Protein AF-A0A2E1ATJ4-F1 (afdb_monomer_lite)

pLDDT: mean 81.1, std 17.41, range [29.81, 97.88]

Secondary structure (DSSP, 8-state):
----------------------HHHHHHHSPBPPSSEEEETT------TT--HHHHHHHS-TT-SEEEEEEEE-SSEEEEEEEEEETTEEEEEEEEEETTS-EEEEEETTTT--B-TTS-BS-EEEE-TT-EEEEETSS-EEEE-TTS-EEE---S------SS--------EEEEE--TT-BTTB---EEEEEETTEEEEEEEGGGG-S---SSPPPEEEEE--S-EEETTEEEEEEE--GGGEESS---SSS--S--PBP-S--S-SEEEEEEEEETTEEEEE-TTSPPEEEEEPPP----

Structure (mmCIF, N/CA/C/O backbone):
data_AF-A0A2E1ATJ4-F1
#
_entry.id   AF-A0A2E1ATJ4-F1
#
loop_
_atom_site.group_PDB
_atom_site.id
_atom_site.type_symbol
_atom_site.label_atom_id
_atom_site.label_alt_id
_atom_site.label_comp_id
_atom_site.label_asym_id
_atom_site.label_entity_id
_atom_site.label_seq_id
_atom_site.pdbx_PDB_ins_code
_atom_site.Cartn_x
_atom_site.Cartn_y
_atom_site.Cartn_z
_atom_site.occupancy
_atom_site.B_iso_or_equiv
_atom_site.auth_seq_id
_atom_site.auth_comp_id
_atom_site.auth_asym_id
_atom_site.auth_atom_id
_atom_site.pdbx_PDB_model_num
ATOM 1 N N . MET A 1 1 ? -55.254 59.913 49.293 1.00 44.06 1 MET A N 1
ATOM 2 C CA . MET A 1 1 ? -53.978 59.973 48.546 1.00 44.06 1 MET A CA 1
ATOM 3 C C . MET A 1 1 ? -52.992 58.987 49.148 1.00 44.06 1 MET A C 1
ATOM 5 O O . MET A 1 1 ? -52.512 59.249 50.242 1.00 44.06 1 MET A O 1
ATOM 9 N N . LYS A 1 2 ? -52.738 57.871 48.458 1.00 40.31 2 LYS A N 1
ATOM 10 C CA . LYS A 1 2 ? -51.429 57.203 48.308 1.00 40.31 2 LYS A CA 1
ATOM 11 C C . LYS A 1 2 ? -51.673 55.890 47.560 1.00 40.31 2 LYS A C 1
ATOM 13 O O . LYS A 1 2 ? -52.158 54.921 48.129 1.00 40.31 2 LYS A O 1
ATOM 18 N N . ASN A 1 3 ? -51.412 55.938 46.257 1.00 39.75 3 ASN A N 1
ATOM 19 C CA . ASN A 1 3 ? -51.473 54.803 45.347 1.00 39.75 3 ASN A CA 1
ATOM 20 C C . ASN A 1 3 ? -50.329 53.842 45.683 1.00 39.75 3 ASN A C 1
ATOM 22 O O . ASN A 1 3 ? -49.166 54.241 45.653 1.00 39.75 3 ASN A O 1
ATOM 26 N N . LEU A 1 4 ? -50.667 52.594 46.000 1.00 44.97 4 LEU A N 1
ATOM 27 C CA . LEU A 1 4 ? -49.708 51.506 46.136 1.00 44.97 4 LEU A CA 1
ATOM 28 C C . LEU A 1 4 ? -49.543 50.865 44.753 1.00 44.97 4 LEU A C 1
ATOM 30 O O . LEU A 1 4 ? -50.397 50.110 44.297 1.00 44.97 4 LEU A O 1
ATOM 34 N N . LEU A 1 5 ? -48.476 51.250 44.058 1.00 43.22 5 LEU A N 1
ATOM 35 C CA . LEU A 1 5 ? -48.088 50.700 42.765 1.00 43.22 5 LEU A CA 1
ATOM 36 C C . LEU A 1 5 ? -47.390 49.352 43.010 1.00 43.22 5 LEU A C 1
ATOM 38 O O . LEU A 1 5 ? -46.241 49.317 43.442 1.00 43.22 5 LEU A O 1
ATOM 42 N N . ILE A 1 6 ? -48.095 48.245 42.776 1.00 48.16 6 ILE A N 1
ATOM 43 C CA . ILE A 1 6 ? -47.509 46.900 42.791 1.00 48.16 6 ILE A CA 1
ATOM 44 C C . ILE A 1 6 ? -46.918 46.654 41.401 1.00 48.16 6 ILE A C 1
ATOM 46 O O . ILE A 1 6 ? -47.642 46.399 40.440 1.00 48.16 6 ILE A O 1
ATOM 50 N N . LEU A 1 7 ? -45.595 46.781 41.289 1.00 43.25 7 LEU A N 1
ATOM 51 C CA . LEU A 1 7 ? -44.841 46.410 40.095 1.00 43.25 7 LEU A CA 1
ATOM 52 C C . LEU A 1 7 ? -44.664 44.881 40.100 1.00 43.25 7 LEU A C 1
ATOM 54 O O . LEU A 1 7 ? -43.849 44.342 40.846 1.00 43.25 7 LEU A O 1
ATOM 58 N N . LEU A 1 8 ? -45.456 44.172 39.294 1.00 41.97 8 LEU A N 1
ATOM 59 C CA . LEU A 1 8 ? -45.252 42.753 39.000 1.00 41.97 8 LEU A CA 1
ATOM 60 C C . LEU A 1 8 ? -44.052 42.623 38.053 1.00 41.97 8 LEU A C 1
ATOM 62 O O . LEU A 1 8 ? -44.170 42.805 36.844 1.00 41.97 8 LEU A O 1
ATOM 66 N N . LEU A 1 9 ? -42.882 42.339 38.623 1.00 42.03 9 LEU A N 1
ATOM 67 C CA . LEU A 1 9 ? -41.688 41.951 37.879 1.00 42.03 9 LEU A CA 1
ATOM 68 C C . LEU A 1 9 ? -41.861 40.485 37.446 1.00 42.03 9 LEU A C 1
ATOM 70 O O . LEU A 1 9 ? -41.538 39.559 38.188 1.00 42.03 9 LEU A O 1
ATOM 74 N N . SER A 1 10 ? -42.419 40.252 36.259 1.00 46.25 10 SER A N 1
ATOM 75 C CA . SER A 1 10 ? -42.398 38.930 35.632 1.00 46.25 10 SER A CA 1
ATOM 76 C C . SER A 1 10 ? -40.985 38.661 35.108 1.00 46.25 10 SER A C 1
ATOM 78 O O . SER A 1 10 ? -40.662 39.000 33.969 1.00 46.25 10 SER A O 1
ATOM 80 N N . LEU A 1 11 ? -40.121 38.089 35.953 1.00 43.62 11 LEU A N 1
ATOM 81 C CA . LEU A 1 11 ? -38.882 37.462 35.498 1.00 43.62 11 LEU A CA 1
ATOM 82 C C . LEU A 1 11 ? -39.253 36.189 34.732 1.00 43.62 11 LEU A C 1
ATOM 84 O O . LEU A 1 11 ? -39.439 35.119 35.310 1.00 43.62 11 LEU A O 1
ATOM 88 N N . SER A 1 12 ? -39.372 36.311 33.415 1.00 48.44 12 SER A N 1
ATOM 89 C CA . SER A 1 12 ? -39.374 35.168 32.512 1.00 48.44 12 SER A CA 1
ATOM 90 C C . SER A 1 12 ? -37.956 34.599 32.506 1.00 48.44 12 SER A C 1
ATOM 92 O O . SER A 1 12 ? -37.100 35.036 31.738 1.00 48.44 12 SER A O 1
ATOM 94 N N . PHE A 1 13 ? -37.678 33.639 33.388 1.00 47.19 13 PHE A N 1
ATOM 95 C CA . PHE A 1 13 ? -36.534 32.756 33.208 1.00 47.19 13 PHE A CA 1
ATOM 96 C C . PHE A 1 13 ? -36.811 31.918 31.956 1.00 47.19 13 PHE A C 1
ATOM 98 O O . PHE A 1 13 ? -37.378 30.831 32.033 1.00 47.19 13 PHE A O 1
ATOM 105 N N . PHE A 1 14 ? -36.418 32.426 30.786 1.00 43.75 14 PHE A N 1
ATOM 106 C CA . PHE A 1 14 ? -36.079 31.566 29.660 1.00 43.75 14 PHE A CA 1
ATOM 107 C C . PHE A 1 14 ? -34.839 30.780 30.091 1.00 43.75 14 PHE A C 1
ATOM 109 O O . PHE A 1 14 ? -33.703 31.153 29.806 1.00 43.75 14 PHE A O 1
ATOM 116 N N . SER A 1 15 ? -35.059 29.709 30.857 1.00 41.66 15 SER A N 1
ATOM 117 C CA . SER A 1 15 ? -34.104 28.617 30.918 1.00 41.66 15 SER A CA 1
ATOM 118 C C . SER A 1 15 ? -34.053 28.081 29.496 1.00 41.66 15 SER A C 1
ATOM 120 O O . SER A 1 15 ? -34.947 27.368 29.048 1.00 41.66 15 SER A O 1
ATOM 122 N N . CYS A 1 16 ? -33.060 28.548 28.745 1.00 42.72 16 CYS A N 1
ATOM 123 C CA . CYS A 1 16 ? -32.633 27.902 27.525 1.00 42.72 16 CYS A CA 1
ATOM 124 C C . CYS A 1 16 ? -32.201 26.505 27.973 1.00 42.72 16 CYS A C 1
ATOM 126 O O . CYS A 1 16 ? -31.089 26.330 28.471 1.00 42.72 16 CYS A O 1
ATOM 128 N N . SER A 1 17 ? -33.124 25.540 27.939 1.00 50.06 17 SER A N 1
ATOM 129 C CA . SER A 1 17 ? -32.790 24.143 28.147 1.00 50.06 17 SER A CA 1
ATOM 130 C C . SER A 1 17 ? -31.927 23.769 26.956 1.00 50.06 17 SER A C 1
ATOM 132 O O . SER A 1 17 ? -32.445 23.422 25.895 1.00 50.06 17 SER A O 1
ATOM 134 N N . GLN A 1 18 ? -30.613 23.947 27.089 1.00 58.97 18 GLN A N 1
ATOM 135 C CA . GLN A 1 18 ? -29.678 23.357 26.150 1.00 58.97 18 GLN A CA 1
ATOM 136 C C . GLN A 1 18 ? -30.033 21.878 26.101 1.00 58.97 18 GLN A C 1
ATOM 138 O O . GLN A 1 18 ? -30.029 21.202 27.134 1.00 58.97 18 GLN A O 1
ATOM 143 N N . GLU A 1 19 ? -30.455 21.424 24.923 1.00 71.44 19 GLU A N 1
ATOM 144 C CA . GLU A 1 19 ? -30.746 20.022 24.680 1.00 71.44 19 GLU A CA 1
ATOM 145 C C . GLU A 1 19 ? -29.546 19.221 25.180 1.00 71.44 19 GLU A C 1
ATOM 147 O O . GLU A 1 19 ? -28.396 19.509 24.833 1.00 71.44 19 GLU A O 1
ATOM 152 N N . LYS A 1 20 ? -29.801 18.288 26.099 1.00 79.88 20 LYS A N 1
ATOM 153 C CA . LYS A 1 20 ? -28.732 17.523 26.724 1.00 79.88 20 LYS A CA 1
ATOM 154 C C . LYS A 1 20 ? -28.114 16.642 25.641 1.00 79.88 20 LYS A C 1
ATOM 156 O O . LYS A 1 20 ? -28.733 15.659 25.242 1.00 79.88 20 LYS A O 1
ATOM 161 N N . LYS A 1 21 ? -26.918 17.014 25.175 1.00 89.31 21 LYS A N 1
ATOM 162 C CA . LYS A 1 21 ? -26.161 16.251 24.177 1.00 89.31 21 LYS A CA 1
ATOM 163 C C . LYS A 1 21 ? -26.022 14.793 24.626 1.00 89.31 21 LYS A C 1
ATOM 165 O O . LYS A 1 21 ? -25.660 14.526 25.776 1.00 89.31 21 LYS A O 1
ATOM 170 N N . GLY A 1 22 ? -26.340 13.865 23.728 1.00 94.62 22 GLY A N 1
ATOM 171 C CA . GLY A 1 22 ? -26.360 12.424 23.993 1.00 94.62 22 GLY A CA 1
ATOM 172 C C . GLY A 1 22 ? -25.248 11.662 23.272 1.00 94.62 22 GLY A C 1
ATOM 173 O O . GLY A 1 22 ? -24.399 12.246 22.601 1.00 94.62 22 GLY A O 1
ATOM 174 N N . PHE A 1 23 ? -25.273 10.330 23.366 1.00 95.88 23 PHE A N 1
ATOM 175 C CA . PHE A 1 23 ? -24.294 9.468 22.693 1.00 95.88 23 PHE A CA 1
ATOM 176 C C . PHE A 1 23 ? -24.306 9.647 21.169 1.00 95.88 23 PHE A C 1
ATOM 178 O O . PHE A 1 23 ? -23.258 9.667 20.534 1.00 95.88 23 PHE A O 1
ATOM 185 N N . SER A 1 24 ? -25.473 9.890 20.564 1.00 95.38 24 SER A N 1
ATOM 186 C CA . SER A 1 24 ? -25.535 10.196 19.130 1.00 95.38 24 SER A CA 1
ATOM 187 C C . SER A 1 24 ? -24.757 11.462 18.753 1.00 95.38 24 SER A C 1
ATOM 189 O O . SER A 1 24 ? -24.262 11.528 17.629 1.00 95.38 24 SER A O 1
ATOM 191 N N . ASP A 1 25 ? -24.672 12.461 19.632 1.00 96.12 25 ASP A N 1
ATOM 192 C CA . ASP A 1 25 ? -23.895 13.678 19.371 1.00 96.12 25 ASP A CA 1
ATOM 193 C C . ASP A 1 25 ? -22.402 13.418 19.548 1.00 96.12 25 ASP A C 1
ATOM 195 O O . ASP A 1 25 ? -21.596 13.945 18.783 1.00 96.12 25 ASP A O 1
ATOM 199 N N . TYR A 1 26 ? -22.046 12.530 20.480 1.00 96.44 26 TYR A N 1
ATOM 200 C CA . TYR A 1 26 ? -20.677 12.054 20.633 1.00 96.44 26 TYR A CA 1
ATOM 201 C C . TYR A 1 26 ? -20.204 11.369 19.351 1.00 96.44 26 TYR A C 1
ATOM 203 O O . TYR A 1 26 ? -19.200 11.781 18.779 1.00 96.44 26 TYR A O 1
ATOM 211 N N . LEU A 1 27 ? -20.983 10.421 18.822 1.00 96.12 27 LEU A N 1
ATOM 212 C CA . LEU A 1 27 ? -20.645 9.730 17.575 1.00 96.12 27 LEU A CA 1
ATOM 213 C C . LEU A 1 27 ? -20.490 10.684 16.382 1.00 96.12 27 LEU A C 1
ATOM 215 O O . LEU A 1 27 ? -19.620 10.469 15.550 1.00 96.12 27 LEU A O 1
ATOM 219 N N . LYS A 1 28 ? -21.296 11.750 16.293 1.00 95.44 28 LYS A N 1
ATOM 220 C CA . LYS A 1 28 ? -21.161 12.763 15.226 1.00 95.44 28 LYS A CA 1
ATOM 221 C C . LYS A 1 28 ? -19.883 13.595 15.344 1.00 95.44 28 LYS A C 1
ATOM 223 O O . LYS A 1 28 ? -19.461 14.177 14.351 1.00 95.44 28 LYS A O 1
ATOM 228 N N . SER A 1 29 ? -19.312 13.691 16.543 1.00 95.31 29 SER A N 1
ATOM 229 C CA . SER A 1 29 ? -18.046 14.393 16.774 1.00 95.31 29 SER A CA 1
ATOM 230 C C . SER A 1 29 ? -16.820 13.546 16.413 1.00 95.31 29 SER A C 1
ATOM 232 O O . SER A 1 29 ? -15.720 14.081 16.296 1.00 95.31 29 SER A O 1
ATOM 234 N N . LEU A 1 30 ? -16.998 12.234 16.226 1.00 95.38 30 LEU A N 1
ATOM 235 C CA . LEU A 1 30 ? -15.914 11.312 15.915 1.00 95.38 30 LEU A CA 1
ATOM 236 C C . LEU A 1 30 ? -15.740 11.105 14.410 1.00 95.38 30 LEU A C 1
ATOM 238 O O . LEU A 1 30 ? -16.705 10.983 13.656 1.00 95.38 30 LEU A O 1
ATOM 242 N N . GLU A 1 31 ? -14.486 10.990 13.987 1.00 94.62 31 GLU A N 1
ATOM 243 C CA . GLU A 1 31 ? -14.117 10.538 12.649 1.00 94.62 31 GLU A CA 1
ATOM 244 C C . GLU A 1 31 ? -14.362 9.029 12.506 1.00 94.62 31 GLU A C 1
ATOM 246 O O . GLU A 1 31 ? -14.180 8.260 13.451 1.00 94.62 31 GLU A O 1
ATOM 251 N N . THR A 1 32 ? -14.791 8.597 11.318 1.00 94.25 32 THR A N 1
ATOM 252 C CA . THR A 1 32 ? -14.878 7.170 10.972 1.00 94.25 32 THR A CA 1
ATOM 253 C C . THR A 1 32 ? -13.562 6.735 10.349 1.00 94.25 32 THR A C 1
ATOM 255 O O . THR A 1 32 ? -13.060 7.399 9.445 1.00 94.25 32 THR A O 1
ATOM 258 N N . LEU A 1 33 ? -13.006 5.634 10.842 1.00 91.00 33 LEU A N 1
ATOM 259 C CA . LEU A 1 33 ? -11.744 5.088 10.367 1.00 91.00 33 LEU A CA 1
ATOM 260 C C . LEU A 1 33 ? -11.964 4.305 9.069 1.00 91.00 33 LEU A C 1
ATOM 262 O O . LEU A 1 33 ? -12.936 3.560 8.939 1.00 91.00 33 LEU A O 1
ATOM 266 N N . GLU A 1 34 ? -11.044 4.449 8.118 1.00 89.88 34 GLU A N 1
ATOM 267 C CA . GLU A 1 34 ? -11.009 3.593 6.933 1.00 89.88 34 GLU A CA 1
ATOM 268 C C . GLU A 1 34 ? -10.411 2.228 7.302 1.00 89.88 34 GLU A C 1
ATOM 270 O O . GLU A 1 34 ? -9.344 2.15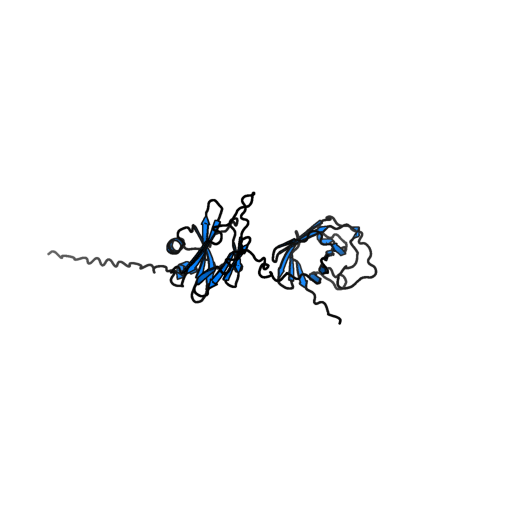3 7.917 1.00 89.88 34 GLU A O 1
ATOM 275 N N . LEU A 1 35 ? -11.113 1.150 6.944 1.00 83.38 35 LEU A N 1
ATOM 276 C CA . LEU A 1 35 ? -10.654 -0.223 7.148 1.00 83.38 35 LEU A CA 1
ATOM 277 C C . LEU A 1 35 ? -9.946 -0.758 5.884 1.00 83.38 35 LEU A C 1
ATOM 279 O O . LEU A 1 35 ? -10.354 -0.410 4.774 1.00 83.38 35 LEU A O 1
ATOM 283 N N . PRO A 1 36 ? -8.922 -1.624 6.028 1.00 88.56 36 PRO A N 1
ATOM 284 C CA . PRO A 1 36 ? -8.374 -2.117 7.290 1.00 88.56 36 PRO A CA 1
ATOM 285 C C . PRO A 1 36 ? -7.565 -1.044 8.027 1.00 88.56 36 PRO A C 1
ATOM 287 O O . PRO A 1 36 ? -6.777 -0.316 7.423 1.00 88.56 36 PRO A O 1
ATOM 290 N N . VAL A 1 37 ? -7.711 -0.984 9.353 1.00 85.56 37 VAL A N 1
ATOM 291 C CA . VAL A 1 37 ? -6.916 -0.075 10.186 1.00 85.56 37 VAL A CA 1
ATOM 292 C C . VAL A 1 37 ? -5.814 -0.854 10.889 1.00 85.56 37 VAL A C 1
ATOM 294 O O . VAL A 1 37 ? -6.063 -1.761 11.684 1.00 85.56 37 VAL A O 1
ATOM 297 N N . LYS A 1 38 ? -4.566 -0.488 10.588 1.00 85.75 38 LYS A N 1
ATOM 298 C CA . LYS A 1 38 ? -3.395 -0.956 11.333 1.00 85.75 38 LYS A CA 1
ATOM 299 C C . LYS A 1 38 ? -3.245 -0.111 12.592 1.00 85.75 38 LYS A C 1
ATOM 301 O O . LYS A 1 38 ? -3.398 1.103 12.494 1.00 85.75 38 LYS A O 1
ATOM 306 N N . LEU A 1 39 ? -2.908 -0.707 13.730 1.00 83.44 39 LEU A N 1
ATOM 307 C CA . LEU A 1 39 ? -2.653 -0.073 15.028 1.00 83.44 39 LEU A CA 1
ATOM 308 C C . LEU A 1 39 ? -1.311 -0.578 15.572 1.00 83.44 39 LEU A C 1
ATOM 310 O O . LEU A 1 39 ? -1.025 -1.767 15.481 1.00 83.44 39 LEU A O 1
ATOM 314 N N . ASP A 1 40 ? -0.491 0.299 16.137 1.00 78.75 40 ASP A N 1
ATOM 315 C CA . ASP A 1 40 ? 0.780 -0.073 16.769 1.00 78.75 40 ASP A CA 1
ATOM 316 C C . ASP A 1 40 ? 1.152 0.948 17.858 1.00 78.75 40 ASP A C 1
ATOM 318 O O . ASP A 1 40 ? 0.684 2.093 17.820 1.00 78.75 40 ASP A O 1
ATOM 322 N N . LEU A 1 41 ? 1.992 0.532 18.815 1.00 75.12 41 LEU A N 1
ATOM 323 C CA . LEU A 1 41 ? 2.382 1.349 19.978 1.00 75.12 41 LEU A CA 1
ATOM 324 C C . LEU A 1 41 ? 3.285 2.544 19.621 1.00 75.12 41 LEU A C 1
ATOM 326 O O . LEU A 1 41 ? 3.419 3.472 20.421 1.00 75.12 41 LEU A O 1
ATOM 330 N N . ASN A 1 42 ? 3.901 2.526 18.433 1.00 68.31 42 ASN A N 1
ATOM 331 C CA . ASN A 1 42 ? 4.891 3.508 17.979 1.00 68.31 42 ASN A CA 1
ATOM 332 C C . ASN A 1 42 ? 4.281 4.619 17.104 1.00 68.31 42 ASN A C 1
ATOM 334 O O . ASN A 1 42 ? 4.955 5.600 16.774 1.00 68.31 42 ASN A O 1
ATOM 338 N N . SER A 1 43 ? 3.027 4.465 16.681 1.00 63.16 43 SER A N 1
ATOM 339 C CA . SER A 1 43 ? 2.411 5.354 15.710 1.00 63.16 43 SER A CA 1
ATOM 340 C C . SER A 1 43 ? 2.146 6.735 16.312 1.00 63.16 43 SER A C 1
ATOM 342 O O . SER A 1 43 ? 1.424 6.893 17.292 1.00 63.16 43 SER A O 1
ATOM 34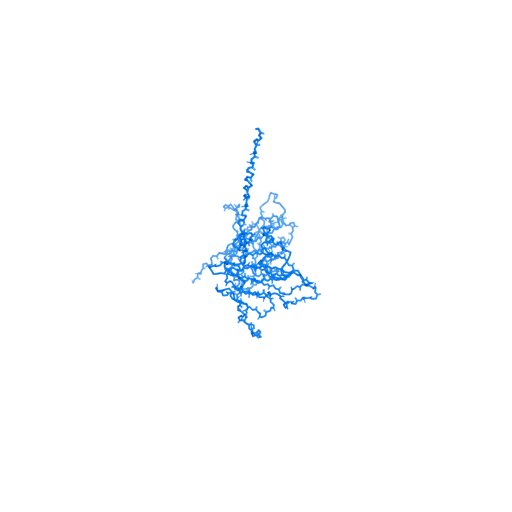4 N N . LYS A 1 44 ? 2.714 7.779 15.693 1.00 60.69 44 LYS A N 1
ATOM 345 C CA . LYS A 1 44 ? 2.287 9.159 15.945 1.00 60.69 44 LYS A CA 1
ATOM 346 C C . LYS A 1 44 ? 0.906 9.315 15.338 1.00 60.69 44 LYS A C 1
ATOM 348 O O . LYS A 1 44 ? 0.796 9.393 14.115 1.00 60.69 44 LYS A O 1
ATOM 353 N N . ARG A 1 45 ? -0.139 9.344 16.159 1.00 61.25 45 ARG A N 1
ATOM 354 C CA . ARG A 1 45 ? -1.486 9.592 15.651 1.00 61.25 45 ARG A CA 1
ATOM 355 C C . ARG A 1 45 ? -2.154 10.744 16.349 1.00 61.25 45 ARG A C 1
ATOM 357 O O . ARG A 1 45 ? -2.086 10.904 17.562 1.00 61.25 45 ARG A O 1
ATOM 364 N N . GLU A 1 46 ? -2.780 11.543 15.507 1.00 67.94 46 GLU A N 1
ATOM 365 C CA . GLU A 1 46 ? -3.688 12.597 15.894 1.00 67.94 46 GLU A CA 1
ATOM 366 C C . GLU A 1 46 ? -4.996 11.906 16.297 1.00 67.94 46 GLU A C 1
ATOM 368 O O . GLU A 1 46 ? -5.489 11.037 15.575 1.00 67.94 46 GLU A O 1
ATOM 373 N N . SER A 1 47 ? -5.515 12.233 17.479 1.00 77.31 47 SER A N 1
ATOM 374 C CA . SER A 1 47 ? -6.872 11.864 17.877 1.00 77.31 47 SER A CA 1
ATOM 375 C C . SER A 1 47 ? -7.884 12.350 16.838 1.00 77.31 47 SER A C 1
ATOM 377 O O . SER A 1 47 ? -7.586 13.249 16.046 1.00 77.31 47 SER A O 1
ATOM 379 N N . SER A 1 48 ? -9.095 11.782 16.858 1.00 82.44 48 SER A N 1
ATOM 380 C CA . SER A 1 48 ? -10.208 12.260 16.028 1.00 82.44 48 SER A CA 1
ATOM 381 C C . SER A 1 48 ? -10.346 13.776 16.185 1.00 82.44 48 SER A C 1
ATOM 383 O O . SER A 1 48 ? -10.768 14.243 17.238 1.00 82.44 48 SER A O 1
ATOM 385 N N . LYS A 1 49 ? -10.001 14.566 15.165 1.00 83.56 49 LYS A N 1
ATOM 386 C CA . LYS A 1 49 ? -9.594 15.977 15.348 1.00 83.56 49 LYS A CA 1
ATOM 387 C C . LYS A 1 49 ? -10.669 16.874 15.951 1.00 83.56 49 LYS A C 1
ATOM 389 O O . LYS A 1 49 ? -10.360 17.899 16.551 1.00 83.56 49 LYS A O 1
ATOM 394 N N . ASN A 1 50 ? -11.926 16.485 15.770 1.00 87.25 50 ASN A N 1
ATOM 395 C CA . ASN A 1 50 ? -13.101 17.284 16.091 1.00 87.25 50 ASN A CA 1
ATOM 396 C C . ASN A 1 50 ? -13.975 16.670 17.197 1.00 87.25 50 ASN A C 1
ATOM 398 O O . ASN A 1 50 ? -15.141 17.053 17.324 1.00 87.25 50 ASN A O 1
ATOM 402 N N . PHE A 1 51 ? -13.444 15.723 17.981 1.00 93.00 51 PHE A N 1
ATOM 403 C CA . PHE A 1 51 ? -14.226 15.089 19.043 1.00 93.00 51 PHE A CA 1
ATOM 404 C C . PHE A 1 51 ? -14.664 16.102 20.107 1.00 93.00 51 PHE A C 1
ATOM 406 O O . PHE A 1 51 ? -13.925 17.028 20.436 1.00 93.00 51 PHE A O 1
ATOM 413 N N . ASP A 1 52 ? -15.866 15.930 20.662 1.00 94.75 52 ASP A N 1
ATOM 414 C CA . ASP A 1 52 ? -16.354 16.750 21.776 1.00 94.75 52 ASP A CA 1
ATOM 415 C C . ASP A 1 52 ? -15.729 16.231 23.090 1.00 94.75 52 ASP A C 1
ATOM 417 O O . ASP A 1 52 ? -16.096 15.137 23.536 1.00 94.75 52 ASP A O 1
ATOM 421 N N . PRO A 1 53 ? -14.808 16.974 23.743 1.00 93.62 53 PRO A N 1
ATOM 422 C CA . PRO A 1 53 ? -14.094 16.465 24.913 1.00 93.62 53 PRO A CA 1
ATOM 423 C C . PRO A 1 53 ? -15.012 16.202 26.106 1.00 93.62 53 PRO A C 1
ATOM 425 O O . PRO A 1 53 ? -14.778 15.275 26.874 1.00 93.62 53 PRO A O 1
ATOM 428 N N . SER A 1 54 ? -16.094 16.977 26.247 1.00 94.31 54 SER A N 1
ATOM 429 C CA . SER A 1 54 ? -17.056 16.770 27.333 1.00 94.31 54 SER A CA 1
ATOM 430 C C . SER A 1 54 ? -17.833 15.470 27.147 1.00 94.31 54 SER A C 1
ATOM 432 O O . SER A 1 54 ? -18.167 14.804 28.129 1.00 94.31 54 SER A O 1
ATOM 434 N N . LEU A 1 55 ? -18.155 15.121 25.900 1.00 95.25 55 LEU A N 1
ATOM 435 C CA . LEU A 1 55 ? -18.826 13.863 25.600 1.00 95.25 55 LEU A CA 1
ATOM 436 C C . LEU A 1 55 ? -17.860 12.682 25.682 1.00 95.25 55 LEU A C 1
ATOM 438 O O . LEU A 1 55 ? -18.242 11.651 26.227 1.00 95.25 55 LEU A O 1
ATOM 442 N N . PHE A 1 56 ? -16.609 12.842 25.245 1.00 95.12 56 PHE A N 1
ATOM 443 C CA . PHE A 1 56 ? -15.578 11.824 25.451 1.00 95.12 56 PHE A CA 1
ATOM 444 C C . PHE A 1 56 ? -15.418 11.484 26.932 1.00 95.12 56 PHE A C 1
ATOM 446 O O . PHE A 1 56 ? -15.567 10.325 27.289 1.00 95.12 56 PHE A O 1
ATOM 453 N N . GLU A 1 57 ? -15.267 12.470 27.820 1.00 93.50 57 GLU A N 1
ATOM 454 C CA . GLU A 1 57 ? -15.192 12.218 29.270 1.00 93.50 57 GLU A CA 1
ATOM 455 C C . GLU A 1 57 ? -16.418 11.475 29.834 1.00 93.50 57 GLU A C 1
ATOM 457 O O . GLU A 1 57 ? -16.311 10.761 30.828 1.00 93.50 57 GLU A O 1
ATOM 462 N N . THR A 1 58 ? -17.583 11.603 29.192 1.00 93.88 58 THR A N 1
ATOM 463 C CA . THR A 1 58 ? -18.804 10.889 29.598 1.00 93.88 58 THR A CA 1
ATOM 464 C C . THR A 1 58 ? -18.777 9.414 29.178 1.00 93.88 58 THR A C 1
ATOM 466 O O . THR A 1 58 ? -19.240 8.559 29.934 1.00 93.88 58 THR A O 1
ATOM 469 N N . TYR A 1 59 ? -18.268 9.105 27.980 1.00 93.69 59 TYR A N 1
ATOM 470 C CA . TYR A 1 59 ? -18.393 7.774 27.366 1.00 93.69 59 TYR A CA 1
ATOM 471 C C . TYR A 1 59 ? -17.096 6.953 27.334 1.00 93.69 59 TYR A C 1
ATOM 473 O O . TYR A 1 59 ? -17.176 5.731 27.189 1.00 93.69 59 TYR A O 1
ATOM 481 N N . LYS A 1 60 ? -15.931 7.582 27.528 1.00 91.06 60 LYS A N 1
ATOM 482 C CA . LYS A 1 60 ? -14.608 6.952 27.424 1.00 91.06 60 LYS A CA 1
ATOM 483 C C . LYS A 1 60 ? -14.423 5.756 28.345 1.00 91.06 60 LYS A C 1
ATOM 485 O O . LYS A 1 60 ? -15.055 5.652 29.407 1.00 91.06 60 LYS A O 1
ATOM 490 N N . HIS A 1 61 ? -13.521 4.853 27.985 1.00 86.50 61 HIS A N 1
ATOM 491 C CA . HIS A 1 61 ? -12.966 3.887 28.922 1.00 86.50 61 HIS A CA 1
ATOM 492 C C . HIS A 1 61 ? -12.171 4.600 30.029 1.00 86.50 61 HIS A C 1
ATOM 494 O O . HIS A 1 61 ? -11.630 5.683 29.821 1.00 86.50 61 HIS A O 1
ATOM 500 N N . VAL A 1 62 ? -12.130 4.010 31.230 1.00 77.06 62 VAL A N 1
ATOM 501 C CA . VAL A 1 62 ? -11.632 4.672 32.457 1.00 77.06 62 VAL A CA 1
ATOM 502 C C . VAL A 1 62 ? -10.211 5.222 32.298 1.00 77.06 62 VAL A C 1
ATOM 504 O O . VAL A 1 62 ? -9.886 6.246 32.892 1.00 77.06 62 VAL A O 1
ATOM 507 N N . GLU A 1 63 ? -9.394 4.578 31.472 1.00 75.75 63 GLU A N 1
ATOM 508 C CA . GLU A 1 63 ? -7.977 4.899 31.302 1.00 75.75 63 GLU A CA 1
ATOM 509 C C . GLU A 1 63 ? -7.673 5.622 29.984 1.00 75.75 63 GLU A C 1
ATOM 511 O O . GLU A 1 63 ? -6.513 5.898 29.702 1.00 75.75 63 GLU A O 1
ATOM 516 N N . SER A 1 64 ? -8.679 5.944 29.167 1.00 88.38 64 SER A N 1
ATOM 517 C CA . SER A 1 64 ? -8.444 6.519 27.840 1.00 88.38 64 SER A CA 1
ATOM 518 C C . SER A 1 64 ? -8.180 8.025 27.876 1.00 88.38 64 SER A C 1
ATOM 520 O O . SER A 1 64 ? -8.877 8.799 28.542 1.00 88.38 64 SER A O 1
ATOM 522 N N . ASP A 1 65 ? -7.177 8.433 27.101 1.00 88.81 65 ASP A N 1
ATOM 523 C CA . ASP A 1 65 ? -6.719 9.816 26.967 1.00 88.81 65 ASP A CA 1
ATOM 524 C C . ASP A 1 65 ? -7.392 10.538 25.801 1.00 88.81 65 ASP A C 1
ATOM 526 O O . ASP A 1 65 ? -7.668 11.735 25.893 1.00 88.81 65 ASP A O 1
ATOM 530 N N . ALA A 1 66 ? -7.679 9.831 24.704 1.00 91.19 66 ALA A N 1
ATOM 531 C CA . ALA A 1 66 ? -8.451 10.383 23.596 1.00 91.19 66 ALA A CA 1
ATOM 532 C C . ALA A 1 66 ? -9.095 9.288 22.727 1.00 91.19 66 ALA A C 1
ATOM 534 O O . ALA A 1 66 ? -8.616 8.146 22.695 1.00 91.19 66 ALA A O 1
ATOM 535 N N . PRO A 1 67 ? -10.153 9.631 21.970 1.00 93.69 67 PRO A N 1
ATOM 536 C CA . PRO A 1 67 ? -10.701 8.741 20.966 1.00 93.69 67 PRO A CA 1
ATOM 537 C C . PRO A 1 67 ? -9.857 8.813 19.691 1.00 93.69 67 PRO A C 1
ATOM 539 O O . PRO A 1 67 ? -9.518 9.892 19.191 1.00 93.69 67 PRO A O 1
ATOM 542 N N . TYR A 1 68 ? -9.553 7.648 19.133 1.00 91.31 68 TYR A N 1
ATOM 543 C CA . TYR A 1 68 ? -8.935 7.541 17.821 1.00 91.31 68 TYR A CA 1
ATOM 544 C C . TYR A 1 68 ? -9.981 7.681 16.710 1.00 91.31 68 TYR A C 1
ATOM 546 O O . TYR A 1 68 ? -9.790 8.460 15.783 1.00 91.31 68 TYR A O 1
ATOM 554 N N . GLY A 1 69 ? -11.121 6.998 16.839 1.00 93.81 69 GLY A N 1
ATOM 555 C CA . GLY A 1 69 ? -12.239 7.132 15.906 1.00 93.81 69 GLY A CA 1
ATOM 556 C C . GLY A 1 69 ? -13.217 5.963 15.965 1.00 93.81 69 GLY A C 1
ATOM 557 O O . GLY A 1 69 ? -13.010 4.981 16.681 1.00 93.81 69 GLY A O 1
ATOM 558 N N . ILE A 1 70 ? -14.296 6.072 15.193 1.00 95.69 70 ILE A N 1
ATOM 559 C CA . ILE A 1 70 ? -15.268 4.997 14.994 1.00 95.69 70 ILE A CA 1
ATOM 560 C C . ILE A 1 70 ? -14.635 3.959 14.069 1.00 95.69 70 ILE A C 1
ATOM 562 O O . ILE A 1 70 ? -14.416 4.220 12.889 1.00 95.69 70 ILE A O 1
ATOM 566 N N . ALA A 1 71 ? -14.360 2.781 14.614 1.00 93.06 71 ALA A N 1
ATOM 567 C CA . ALA A 1 71 ? -13.805 1.650 13.886 1.00 93.06 71 ALA A CA 1
ATOM 568 C C . ALA A 1 71 ? -14.871 0.916 13.068 1.00 93.06 71 ALA A C 1
ATOM 570 O O . ALA A 1 71 ? -14.609 0.483 11.952 1.00 93.06 71 ALA A O 1
ATOM 571 N N . TYR A 1 72 ? -16.081 0.787 13.616 1.00 92.44 72 TYR A N 1
ATOM 572 C CA . TYR A 1 72 ? -17.218 0.221 12.900 1.00 92.44 72 TYR A CA 1
ATOM 573 C C . TYR A 1 72 ? -18.546 0.711 13.475 1.00 92.44 72 TYR A C 1
ATOM 575 O O . TYR A 1 72 ? -18.642 1.122 14.633 1.00 92.44 72 TYR A O 1
ATOM 583 N N . LYS A 1 73 ? -19.599 0.619 12.662 1.00 93.75 73 LYS A N 1
ATOM 584 C CA . LYS A 1 73 ? -20.977 0.903 13.061 1.00 93.75 73 LYS A CA 1
ATOM 585 C C . LYS A 1 73 ? -21.929 0.002 12.282 1.00 93.75 73 LYS A C 1
ATOM 587 O O . LYS A 1 73 ? -21.927 0.033 11.056 1.00 93.75 73 LYS A O 1
ATOM 592 N N . ASN A 1 74 ? -22.751 -0.769 12.985 1.00 88.94 74 ASN A N 1
ATOM 593 C CA . ASN A 1 74 ? -23.825 -1.572 12.397 1.00 88.94 74 ASN A CA 1
ATOM 594 C C . ASN A 1 74 ? -25.181 -1.196 13.027 1.00 88.94 74 ASN A C 1
ATOM 596 O O . ASN A 1 74 ? -25.283 -0.220 13.773 1.00 88.94 74 ASN A O 1
ATOM 600 N N . GLU A 1 75 ? -26.243 -1.939 12.714 1.00 87.38 75 GLU A N 1
ATOM 601 C CA . GLU A 1 75 ? -27.596 -1.645 13.212 1.00 87.38 75 GLU A CA 1
ATOM 602 C C . GLU A 1 75 ? -27.729 -1.741 14.740 1.00 87.38 75 GLU A C 1
ATOM 604 O O . GLU A 1 75 ? -28.592 -1.089 15.323 1.00 87.38 75 GLU A O 1
ATOM 609 N N . LYS A 1 76 ? -26.870 -2.523 15.400 1.00 86.69 76 LYS A N 1
ATOM 610 C CA . LYS A 1 76 ? -26.954 -2.823 16.836 1.00 86.69 76 LYS A CA 1
ATOM 611 C C . LYS A 1 76 ? -25.878 -2.118 17.649 1.00 86.69 76 LYS A C 1
ATOM 613 O O . LYS A 1 76 ? -26.149 -1.704 18.774 1.00 86.69 76 LYS A O 1
ATOM 618 N N . THR A 1 77 ? -24.676 -1.998 17.096 1.00 95.06 77 THR A N 1
ATOM 619 C CA . THR A 1 77 ? -23.482 -1.649 17.860 1.00 95.06 77 THR A CA 1
ATOM 620 C C . THR A 1 77 ? -22.545 -0.702 17.125 1.00 95.06 77 THR A C 1
ATOM 622 O O . THR A 1 77 ? -22.565 -0.569 15.896 1.00 95.06 77 THR A O 1
ATOM 625 N N . VAL A 1 78 ? -21.714 -0.029 17.918 1.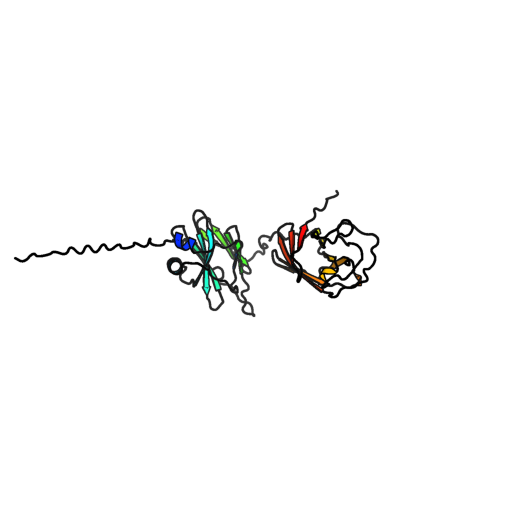00 95.56 78 VAL A N 1
ATOM 626 C CA . VAL A 1 78 ? -20.659 0.876 17.465 1.00 95.56 78 VAL A CA 1
ATOM 627 C C . VAL A 1 78 ? -19.358 0.498 18.158 1.00 95.56 78 VAL A C 1
ATOM 629 O O . VAL A 1 78 ? -19.332 0.371 19.381 1.00 95.56 78 VAL A O 1
ATOM 632 N N . GLY A 1 79 ? -18.291 0.328 17.383 1.00 95.56 79 GLY A N 1
ATOM 633 C CA . GLY A 1 79 ? -16.938 0.150 17.895 1.00 95.56 79 GLY A CA 1
ATOM 634 C C . GLY A 1 79 ? -16.148 1.438 17.786 1.00 95.56 79 GLY A C 1
ATOM 635 O O . GLY A 1 79 ? -16.071 2.028 16.708 1.00 95.56 79 GLY A O 1
ATOM 636 N N . ILE A 1 80 ? -15.537 1.855 18.886 1.00 95.56 80 ILE A N 1
ATOM 637 C CA . ILE A 1 80 ? -14.683 3.037 18.961 1.00 95.56 80 ILE A CA 1
ATOM 638 C C . ILE A 1 80 ? -13.303 2.569 19.399 1.00 95.56 80 ILE A C 1
ATOM 640 O O . ILE A 1 80 ? -13.179 1.864 20.400 1.00 95.56 80 ILE A O 1
ATOM 644 N N . ILE A 1 81 ? -12.274 2.948 18.645 1.00 93.00 81 ILE A N 1
ATOM 645 C CA . ILE A 1 81 ? -10.902 2.798 19.118 1.00 93.00 81 ILE A CA 1
ATOM 646 C C . ILE A 1 81 ? -10.570 4.045 19.927 1.00 93.00 81 ILE A C 1
ATOM 648 O O . ILE A 1 81 ? -10.710 5.170 19.447 1.00 93.00 81 ILE A O 1
ATOM 652 N N . GLU A 1 82 ? -10.139 3.831 21.155 1.00 91.81 82 GLU A N 1
ATOM 653 C CA . GLU A 1 82 ? -9.609 4.832 22.072 1.00 91.81 82 GLU A CA 1
ATOM 654 C C . GLU A 1 82 ? -8.142 4.495 22.340 1.00 91.81 82 GLU A C 1
ATOM 656 O O . GLU A 1 82 ? -7.672 3.411 21.984 1.00 91.81 82 GLU A O 1
ATOM 661 N N . TYR A 1 83 ? -7.386 5.408 22.937 1.00 88.00 83 TYR A N 1
ATOM 662 C CA . TYR A 1 83 ? -6.027 5.087 23.348 1.00 88.00 83 TYR A CA 1
ATOM 663 C C . TYR A 1 83 ? -5.661 5.667 24.703 1.00 88.00 83 TYR A C 1
ATOM 665 O O . TYR A 1 83 ? -6.223 6.670 25.144 1.00 88.00 83 TYR A O 1
ATOM 673 N N . THR A 1 84 ? -4.668 5.034 25.317 1.00 85.12 84 THR A N 1
ATOM 674 C CA . THR A 1 84 ? -4.026 5.458 26.560 1.00 85.12 84 THR A CA 1
ATOM 675 C C . THR A 1 84 ? -2.534 5.626 26.319 1.00 85.12 84 THR A C 1
ATOM 677 O O . THR A 1 84 ? -1.907 4.827 25.623 1.00 85.12 84 THR A O 1
ATOM 680 N N . VAL A 1 85 ? -1.945 6.662 26.896 1.00 79.56 85 VAL A N 1
ATOM 681 C CA . VAL A 1 85 ? -0.504 6.877 26.926 1.00 79.56 85 VAL A CA 1
ATOM 682 C C . VAL A 1 85 ? 0.070 6.089 28.097 1.00 79.56 85 VAL A C 1
ATOM 684 O O . VAL A 1 85 ? -0.244 6.331 29.259 1.00 79.56 85 VAL A O 1
ATOM 687 N N . THR A 1 86 ? 0.939 5.140 27.779 1.00 75.06 86 THR A N 1
ATOM 688 C CA . THR A 1 86 ? 1.637 4.292 28.749 1.00 75.06 86 THR A CA 1
ATOM 689 C C . THR A 1 86 ? 3.130 4.628 28.766 1.00 75.06 86 THR A C 1
ATOM 691 O O . THR A 1 86 ? 3.634 5.348 27.902 1.00 75.06 86 THR A O 1
ATOM 694 N N . ASP A 1 87 ? 3.872 4.065 29.720 1.00 69.75 87 ASP A N 1
ATOM 695 C CA . ASP A 1 87 ? 5.345 4.086 29.742 1.00 69.75 87 ASP A CA 1
ATOM 696 C C . ASP A 1 87 ? 5.981 3.469 28.480 1.00 69.75 87 ASP A C 1
ATOM 698 O O . ASP A 1 87 ? 7.137 3.730 28.150 1.00 69.75 87 ASP A O 1
ATOM 702 N N . LYS A 1 88 ? 5.186 2.670 27.775 1.00 66.81 88 LYS A N 1
ATOM 703 C CA . LYS A 1 88 ? 5.514 1.822 26.638 1.00 66.81 88 LYS A CA 1
ATOM 704 C C . LYS A 1 88 ? 5.049 2.377 25.286 1.00 66.81 88 LYS A C 1
ATOM 706 O O . LYS A 1 88 ? 5.267 1.738 24.260 1.00 66.81 88 LYS A O 1
ATOM 711 N N . GLY A 1 89 ? 4.412 3.547 25.268 1.00 74.06 89 GLY A N 1
ATOM 712 C CA . GLY A 1 89 ? 3.825 4.147 24.069 1.00 74.06 89 GLY A CA 1
ATOM 713 C C . GLY A 1 89 ? 2.300 4.200 24.127 1.00 74.06 89 GLY A C 1
ATOM 714 O O . GLY A 1 89 ? 1.706 4.215 25.206 1.00 74.06 89 GLY A O 1
ATOM 715 N N . ILE A 1 90 ? 1.660 4.277 22.962 1.00 78.12 90 ILE A N 1
ATOM 716 C CA . ILE A 1 90 ? 0.207 4.453 22.861 1.00 78.12 90 ILE A CA 1
ATOM 717 C C . ILE A 1 90 ? -0.471 3.084 22.824 1.00 78.12 90 ILE A C 1
ATOM 719 O O . ILE A 1 90 ? -0.318 2.358 21.850 1.00 78.12 90 ILE A O 1
ATOM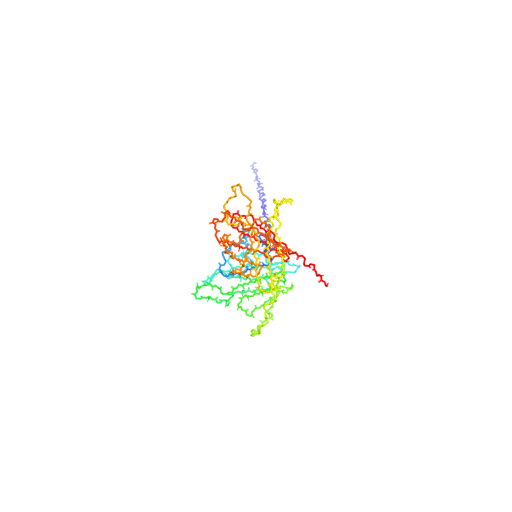 723 N N . ALA A 1 91 ? -1.246 2.742 23.852 1.00 82.00 91 ALA A N 1
ATOM 724 C CA . ALA A 1 91 ? -2.006 1.498 23.922 1.00 82.00 91 ALA A CA 1
ATOM 725 C C . ALA A 1 91 ? -3.415 1.701 23.334 1.00 82.00 91 ALA A C 1
ATOM 727 O O . ALA A 1 91 ? -4.199 2.456 23.914 1.00 82.00 91 ALA A O 1
ATOM 728 N N . PRO A 1 92 ? -3.753 1.079 22.187 1.00 86.56 92 PRO A N 1
ATOM 729 C CA . PRO A 1 92 ? -5.089 1.162 21.620 1.00 86.56 92 PRO A CA 1
ATOM 730 C C . PRO A 1 92 ? -6.059 0.214 22.338 1.00 86.56 92 PRO A C 1
ATOM 732 O O . PRO A 1 92 ? -5.758 -0.957 22.577 1.00 86.56 92 PRO A O 1
ATOM 735 N N . PHE A 1 93 ? -7.262 0.715 22.594 1.00 87.69 93 PHE A N 1
ATOM 736 C CA . PHE A 1 93 ? -8.379 -0.007 23.191 1.00 87.69 93 PHE A CA 1
ATOM 737 C C . PHE A 1 93 ? -9.556 0.001 22.228 1.00 87.69 93 PHE A C 1
ATOM 739 O O . PHE A 1 93 ? -9.951 1.059 21.746 1.00 87.69 93 PHE A O 1
ATOM 746 N N . LEU A 1 94 ? -10.150 -1.162 21.970 1.00 91.31 94 LEU A N 1
ATOM 747 C CA . LEU A 1 94 ? -11.440 -1.227 21.292 1.00 91.31 94 LEU A CA 1
ATOM 748 C C . LEU A 1 94 ? -12.546 -1.242 22.342 1.00 91.31 94 LEU A C 1
ATOM 750 O O . LEU A 1 94 ? -12.619 -2.168 23.145 1.00 91.31 94 LEU A O 1
ATOM 754 N N . MET A 1 95 ? -13.433 -0.255 22.292 1.00 93.44 95 MET A N 1
ATOM 755 C CA . MET A 1 95 ? -14.656 -0.200 23.084 1.00 93.44 95 MET A CA 1
ATOM 756 C C . MET A 1 95 ? -15.867 -0.447 22.189 1.00 93.44 95 MET A C 1
ATOM 758 O O . MET A 1 95 ? -15.998 0.186 21.140 1.00 93.44 95 MET A O 1
ATOM 762 N N . THR A 1 96 ? -16.776 -1.325 22.609 1.00 92.56 96 THR A N 1
ATOM 763 C CA . THR A 1 96 ? -18.043 -1.553 21.907 1.00 92.56 96 THR A CA 1
ATOM 764 C C . THR A 1 96 ? -19.207 -1.003 22.722 1.00 92.56 96 THR A C 1
ATOM 766 O O . THR A 1 96 ? -19.266 -1.133 23.946 1.00 92.56 96 THR A O 1
ATOM 769 N N . PHE A 1 97 ? -20.138 -0.351 22.034 1.00 94.56 97 PHE A N 1
ATOM 770 C CA . PHE A 1 97 ? -21.305 0.291 22.628 1.00 94.56 97 PHE A CA 1
ATOM 771 C C . PHE A 1 97 ? -22.575 -0.107 21.882 1.00 94.56 97 PHE A C 1
ATOM 773 O O . PHE A 1 97 ? -22.534 -0.404 20.683 1.00 94.56 97 PHE A O 1
ATOM 780 N N . ASP A 1 98 ? -23.714 -0.045 22.566 1.00 92.06 98 ASP A N 1
ATOM 781 C CA . ASP A 1 98 ? -25.001 0.079 21.886 1.00 92.06 98 ASP A CA 1
ATOM 782 C C . ASP A 1 98 ? -25.220 1.520 21.384 1.00 92.06 98 ASP A C 1
ATOM 784 O O . ASP A 1 98 ? -24.460 2.443 21.687 1.00 92.06 98 ASP A O 1
ATOM 788 N N . HIS A 1 99 ? -26.285 1.750 20.613 1.00 91.69 99 HIS A N 1
ATOM 789 C CA . HIS A 1 99 ? -26.607 3.091 20.098 1.00 91.69 99 HIS A CA 1
ATOM 790 C C . HIS A 1 99 ? -27.102 4.077 21.172 1.00 91.69 99 HIS A C 1
ATOM 792 O O . HIS A 1 99 ? -27.323 5.251 20.866 1.00 91.69 99 HIS A O 1
ATOM 798 N N . GLN A 1 100 ? -27.279 3.636 22.420 1.00 92.81 100 GLN A N 1
ATOM 799 C CA . GLN A 1 100 ? -27.625 4.483 23.565 1.00 92.81 100 GLN A CA 1
ATOM 800 C C . GLN A 1 100 ? -26.382 4.923 24.357 1.00 92.81 100 GLN A C 1
ATOM 802 O O . GLN A 1 100 ? -26.493 5.805 25.209 1.00 92.81 100 GLN A O 1
ATOM 807 N N . GLY A 1 101 ? -25.206 4.370 24.044 1.00 91.31 101 GLY A N 1
ATOM 808 C CA . GLY A 1 101 ? -23.943 4.664 24.715 1.00 91.31 101 GLY A CA 1
ATOM 809 C C . GLY A 1 101 ? -23.666 3.774 25.920 1.00 91.31 101 GLY A C 1
ATOM 810 O O . GLY A 1 101 ? -22.756 4.074 26.695 1.00 91.31 101 GLY A O 1
ATOM 811 N N . ASN A 1 102 ? -24.420 2.684 26.097 1.00 91.69 102 ASN A N 1
ATOM 812 C CA . ASN A 1 102 ? -24.070 1.674 27.085 1.00 91.69 102 ASN A CA 1
ATOM 813 C C . ASN A 1 102 ? -22.899 0.849 26.550 1.00 91.69 102 ASN A C 1
ATOM 815 O O . ASN A 1 102 ? -22.919 0.387 25.410 1.00 91.69 102 ASN A O 1
ATOM 819 N N . LYS A 1 103 ? -21.885 0.655 27.392 1.00 93.19 103 LYS A N 1
ATOM 820 C CA . LYS A 1 103 ? -20.725 -0.186 27.084 1.00 93.19 103 LYS A CA 1
ATOM 821 C C . LYS A 1 103 ? -21.159 -1.649 27.047 1.00 93.19 103 LYS A C 1
ATOM 823 O O . LYS A 1 103 ? -21.796 -2.116 27.991 1.00 93.19 103 LYS A O 1
ATOM 828 N N . LEU A 1 104 ? -20.807 -2.346 25.975 1.00 88.38 104 LEU A N 1
ATOM 829 C CA . LEU A 1 104 ? -21.110 -3.761 25.777 1.00 88.38 104 LEU A CA 1
ATOM 830 C C . LEU A 1 104 ? -19.888 -4.623 26.088 1.00 88.38 104 LEU A C 1
ATOM 832 O O . LEU A 1 104 ? -20.003 -5.575 26.854 1.00 88.38 104 LEU A O 1
ATOM 836 N N . ASP A 1 105 ? -18.730 -4.262 25.537 1.00 90.31 105 ASP A N 1
ATOM 837 C CA . ASP A 1 105 ? -17.471 -4.973 25.741 1.00 90.31 105 ASP A CA 1
ATOM 838 C C . ASP A 1 105 ? -16.260 -4.049 25.515 1.00 90.31 105 ASP A C 1
ATOM 840 O O . ASP A 1 105 ? -16.382 -2.909 25.048 1.00 90.31 105 ASP A O 1
ATOM 844 N N . SER A 1 106 ? -15.074 -4.536 25.873 1.00 89.50 106 SER A N 1
ATOM 845 C CA . SER A 1 106 ? -13.813 -3.829 25.683 1.00 89.50 106 SER A CA 1
ATOM 846 C C . SER A 1 106 ? -12.650 -4.787 25.484 1.00 89.50 106 SER A C 1
ATOM 848 O O . SER A 1 106 ? -12.549 -5.793 26.187 1.00 89.50 106 SER A O 1
ATOM 850 N N . LEU A 1 107 ? -11.713 -4.422 24.616 1.00 86.56 107 LEU A N 1
ATOM 851 C CA . LEU A 1 107 ? -10.467 -5.150 24.431 1.00 86.56 107 LEU A CA 1
ATOM 852 C C . LEU A 1 107 ? -9.274 -4.199 24.501 1.00 86.56 107 LEU A C 1
ATOM 854 O O . LEU A 1 107 ? -9.135 -3.300 23.673 1.00 86.56 107 LEU A O 1
ATOM 858 N N . ASP A 1 108 ? -8.396 -4.459 25.467 1.00 84.19 108 ASP A N 1
ATOM 859 C CA . ASP A 1 108 ? -7.036 -3.927 25.491 1.00 84.19 108 ASP A CA 1
ATOM 860 C C . ASP A 1 108 ? -6.192 -4.723 24.493 1.00 84.19 108 ASP A C 1
ATOM 862 O O . ASP A 1 108 ? -5.823 -5.878 24.734 1.00 84.19 108 ASP A O 1
ATOM 866 N N . ILE A 1 109 ? -5.994 -4.139 23.317 1.00 76.19 109 ILE A N 1
ATOM 867 C CA . ILE A 1 109 ? -5.604 -4.886 22.124 1.00 76.19 109 ILE A CA 1
ATOM 868 C C . ILE A 1 109 ? -4.135 -5.342 22.214 1.00 76.19 109 ILE A C 1
ATOM 870 O O . ILE A 1 109 ? -3.797 -6.442 21.775 1.00 76.19 109 ILE A O 1
ATOM 874 N N . LEU A 1 110 ? -3.270 -4.514 22.807 1.00 74.44 110 LEU A N 1
ATOM 875 C CA . LEU A 1 110 ? -1.812 -4.706 22.869 1.00 74.44 110 LEU A CA 1
ATOM 876 C C . LEU A 1 110 ? -1.283 -4.765 24.315 1.00 74.44 110 LEU A C 1
ATOM 878 O O . LEU A 1 110 ? -0.097 -4.543 24.558 1.00 74.44 110 LEU A O 1
ATOM 882 N N . LYS A 1 111 ? -2.146 -5.089 25.290 1.00 70.50 111 LYS A N 1
ATOM 883 C CA . LYS A 1 111 ? -1.807 -5.123 26.726 1.00 70.50 111 LYS A CA 1
ATOM 884 C C . LYS A 1 111 ? -0.516 -5.871 27.060 1.00 70.50 111 LYS A C 1
ATOM 886 O O . LYS A 1 111 ? 0.273 -5.440 27.900 1.00 70.50 111 LYS A O 1
ATOM 891 N N . ASP A 1 112 ? -0.339 -7.022 26.416 1.00 65.12 112 ASP A N 1
ATOM 892 C CA . ASP A 1 112 ? 0.747 -7.965 26.695 1.00 65.12 112 ASP A CA 1
ATOM 893 C C . ASP A 1 112 ? 1.900 -7.853 25.687 1.00 65.12 112 ASP A C 1
ATOM 895 O O . ASP A 1 112 ? 2.783 -8.713 25.673 1.00 65.12 112 ASP A O 1
ATOM 899 N N . SER A 1 113 ? 1.893 -6.837 24.822 1.00 68.00 113 SER A N 1
ATOM 900 C CA . SER A 1 113 ? 2.866 -6.734 23.741 1.00 68.00 113 SER A CA 1
ATOM 901 C C . SER A 1 113 ? 4.282 -6.489 24.262 1.00 68.00 113 SER A C 1
ATOM 903 O O . SER A 1 113 ? 4.525 -5.691 25.176 1.00 68.00 113 SER A O 1
ATOM 905 N N . GLY A 1 114 ? 5.225 -7.227 23.674 1.00 59.03 114 GLY A N 1
ATOM 906 C CA . GLY A 1 114 ? 6.651 -7.141 23.967 1.00 59.03 114 GLY A CA 1
ATOM 907 C C . GLY A 1 114 ? 7.353 -6.023 23.196 1.00 59.03 114 GLY A C 1
ATOM 908 O O . GLY A 1 114 ? 6.837 -5.495 22.210 1.00 59.03 114 GLY A O 1
ATOM 909 N N . PHE A 1 115 ? 8.558 -5.695 23.656 1.00 61.75 115 PHE A N 1
ATOM 910 C CA . PHE A 1 115 ? 9.475 -4.769 22.995 1.00 61.75 115 PHE A CA 1
ATOM 911 C C . PHE A 1 115 ? 10.724 -5.529 22.567 1.00 61.75 115 PHE A C 1
ATOM 913 O O . PHE A 1 115 ? 11.181 -6.419 23.292 1.00 61.75 115 PHE A O 1
ATOM 920 N N . ASP A 1 116 ? 11.268 -5.187 21.405 1.00 60.03 116 ASP A N 1
ATOM 921 C CA . ASP A 1 116 ? 12.589 -5.648 20.999 1.00 60.03 116 ASP A CA 1
ATOM 922 C C . ASP A 1 116 ? 13.704 -4.935 21.785 1.00 60.03 116 ASP A C 1
ATOM 924 O O . ASP A 1 116 ? 13.472 -4.039 22.602 1.00 60.03 116 ASP A O 1
ATOM 928 N N . GLU A 1 117 ? 14.949 -5.348 21.546 1.00 57.91 117 GLU A N 1
ATOM 929 C CA . GLU A 1 117 ? 16.136 -4.779 22.199 1.00 57.91 117 GLU A CA 1
ATOM 930 C C . GLU A 1 117 ? 16.348 -3.290 21.869 1.00 57.91 117 GLU A C 1
ATOM 932 O O . GLU A 1 117 ? 17.124 -2.607 22.540 1.00 57.91 117 GLU A O 1
ATOM 937 N N . GLN A 1 118 ? 15.660 -2.777 20.846 1.00 55.66 118 GLN A N 1
ATOM 938 C CA . GLN A 1 118 ? 15.675 -1.383 20.417 1.00 55.66 118 GLN A CA 1
ATOM 939 C C . GLN A 1 118 ? 14.495 -0.582 20.995 1.00 55.66 118 GLN A C 1
ATOM 941 O O . GLN A 1 118 ? 14.376 0.612 20.712 1.00 55.66 118 GLN A O 1
ATOM 946 N N . GLY A 1 119 ? 13.649 -1.206 21.824 1.00 55.75 119 GLY A N 1
ATOM 947 C CA . GLY A 1 119 ? 12.488 -0.574 22.445 1.00 55.75 119 GLY A CA 1
ATOM 948 C C . GLY A 1 119 ? 11.321 -0.353 21.483 1.00 55.75 119 GLY A C 1
ATOM 949 O O . GLY A 1 119 ? 10.458 0.471 21.775 1.00 55.75 119 GLY A O 1
ATOM 950 N N . GLN A 1 120 ? 11.278 -1.050 20.344 1.00 58.78 120 GLN A N 1
ATOM 951 C CA . GLN A 1 120 ? 10.136 -1.023 19.432 1.00 58.78 120 GLN A CA 1
ATOM 952 C C . GLN A 1 120 ? 9.182 -2.165 19.757 1.00 58.78 120 GLN A C 1
ATOM 954 O O . GLN A 1 120 ? 9.606 -3.277 20.074 1.00 58.78 120 GLN A O 1
ATOM 959 N N . THR A 1 121 ? 7.877 -1.906 19.669 1.00 63.62 121 THR A N 1
ATOM 960 C CA . THR A 1 121 ? 6.909 -2.996 19.751 1.00 63.62 121 THR A CA 1
ATOM 961 C C . THR A 1 121 ? 7.096 -3.964 18.586 1.00 63.62 121 THR A C 1
ATOM 963 O O . THR A 1 121 ? 7.206 -3.555 17.430 1.00 63.62 121 THR A O 1
ATOM 966 N N . THR A 1 122 ? 7.132 -5.258 18.894 1.00 66.12 122 THR A N 1
ATOM 967 C CA . THR A 1 122 ? 7.190 -6.324 17.885 1.00 66.12 122 THR A CA 1
ATOM 968 C C . THR A 1 122 ? 5.810 -6.670 17.328 1.00 66.12 122 THR A C 1
ATOM 970 O O . THR A 1 122 ? 5.700 -7.476 16.401 1.00 66.12 122 THR A O 1
ATOM 973 N N . GLU A 1 123 ? 4.754 -6.075 17.887 1.00 73.44 123 GLU A N 1
ATOM 974 C CA . GLU A 1 123 ? 3.369 -6.410 17.600 1.00 73.44 123 GLU A CA 1
ATOM 975 C C . GLU A 1 123 ? 2.608 -5.196 17.057 1.00 73.44 123 GLU A C 1
ATOM 977 O O . GLU A 1 123 ? 2.802 -4.048 17.449 1.00 73.44 123 GLU A O 1
ATOM 982 N N . SER A 1 124 ? 1.718 -5.462 16.115 1.00 76.00 124 SER A N 1
ATOM 983 C CA . SER A 1 124 ? 0.776 -4.508 15.550 1.00 76.00 124 SER A CA 1
ATOM 984 C C . SER A 1 124 ? -0.558 -5.212 15.403 1.00 76.00 124 SER A C 1
ATOM 986 O O . SER A 1 124 ? -0.609 -6.438 15.348 1.00 76.00 124 SER A O 1
ATOM 988 N N . VAL A 1 125 ? -1.649 -4.466 15.352 1.00 81.19 125 VAL A N 1
ATOM 989 C CA . VAL A 1 125 ? -2.977 -5.037 15.154 1.00 81.19 125 VAL A CA 1
ATOM 990 C C . VAL A 1 125 ? -3.560 -4.559 13.855 1.00 81.19 125 VAL A C 1
ATOM 992 O O . VAL A 1 125 ? -3.434 -3.390 13.509 1.00 81.19 125 VAL A O 1
ATOM 995 N N . ILE A 1 126 ? -4.228 -5.463 13.158 1.00 84.06 126 ILE A N 1
ATOM 996 C CA . ILE A 1 126 ? -5.052 -5.139 12.006 1.00 84.06 126 ILE A CA 1
ATOM 997 C C . ILE A 1 126 ? -6.495 -5.450 12.386 1.00 84.06 126 ILE A C 1
ATOM 999 O O . ILE A 1 126 ? -6.806 -6.586 12.748 1.00 84.06 126 ILE A O 1
ATOM 1003 N N . LEU A 1 127 ? -7.354 -4.433 12.322 1.00 85.38 127 LEU A N 1
ATOM 1004 C CA . LEU A 1 127 ? -8.800 -4.612 12.260 1.00 85.38 127 LEU A CA 1
ATOM 1005 C C . LEU A 1 127 ? -9.209 -4.574 10.788 1.00 85.38 127 LEU A C 1
ATOM 1007 O O . LEU A 1 127 ? -9.007 -3.551 10.128 1.00 85.38 127 LEU A O 1
ATOM 1011 N N . ASP A 1 128 ? -9.747 -5.680 10.282 1.00 82.94 128 ASP A N 1
ATOM 1012 C CA . ASP A 1 128 ? -10.209 -5.786 8.896 1.00 82.94 128 ASP A CA 1
ATOM 1013 C C . ASP A 1 128 ? -11.680 -5.366 8.717 1.00 82.94 128 ASP A C 1
ATOM 1015 O O . ASP A 1 128 ? -12.396 -5.052 9.672 1.00 82.94 128 ASP A O 1
ATOM 1019 N N . ASP A 1 129 ? -12.131 -5.344 7.464 1.00 81.25 129 ASP A N 1
ATOM 1020 C CA . ASP A 1 129 ? -13.506 -5.024 7.066 1.00 81.25 129 ASP A CA 1
ATOM 1021 C C . ASP A 1 129 ? -14.534 -6.104 7.462 1.00 81.25 129 ASP A C 1
ATOM 1023 O O . ASP A 1 129 ? -15.742 -5.857 7.428 1.00 81.25 129 ASP A O 1
ATOM 1027 N N . HIS A 1 130 ? -14.071 -7.272 7.911 1.00 79.19 130 HIS A N 1
ATOM 1028 C CA . HIS A 1 130 ? -14.872 -8.347 8.495 1.00 79.19 130 HIS A CA 1
ATOM 1029 C C . HIS A 1 130 ? -14.941 -8.282 10.031 1.00 79.19 130 HIS A C 1
ATOM 1031 O O . HIS A 1 130 ? -15.468 -9.197 10.674 1.00 79.19 130 HIS A O 1
ATOM 1037 N N . LEU A 1 131 ? -14.450 -7.190 10.628 1.00 84.31 131 LEU A N 1
ATOM 1038 C CA . LEU A 1 131 ? -14.416 -6.954 12.073 1.00 84.31 131 LEU A CA 1
ATOM 1039 C C . LEU A 1 131 ? -13.627 -8.017 12.848 1.00 84.31 131 LEU A C 1
ATOM 1041 O O . LEU A 1 131 ? -13.937 -8.342 14.001 1.00 84.31 131 LEU A O 1
ATOM 1045 N N . LYS A 1 132 ? -12.589 -8.560 12.212 1.00 85.06 132 LYS A N 1
ATOM 1046 C CA . LYS A 1 132 ? -11.627 -9.458 12.835 1.00 85.06 132 LYS A CA 1
ATOM 1047 C C . LYS A 1 132 ? -10.386 -8.675 13.247 1.00 85.06 132 LYS A C 1
ATOM 1049 O O . LYS A 1 132 ? -9.822 -7.911 12.466 1.00 85.06 132 LYS A O 1
ATOM 1054 N N . LEU A 1 133 ? -9.945 -8.902 14.483 1.00 83.38 133 LEU A N 1
ATOM 1055 C CA . LEU A 1 133 ? -8.707 -8.353 15.028 1.00 83.38 133 LEU A CA 1
ATOM 1056 C C . LEU A 1 133 ? -7.598 -9.402 14.980 1.00 83.38 133 LEU A C 1
ATOM 1058 O O . LEU A 1 133 ? -7.703 -10.473 15.589 1.00 83.38 133 LEU A O 1
ATOM 1062 N N . LEU A 1 134 ? -6.519 -9.065 14.279 1.00 80.06 134 LEU A N 1
ATOM 1063 C CA . LEU A 1 134 ? -5.303 -9.866 14.151 1.00 80.06 134 LEU A CA 1
ATOM 1064 C C . LEU A 1 134 ? -4.135 -9.137 14.812 1.00 80.06 134 LEU A C 1
ATOM 1066 O O . LEU A 1 134 ? -3.705 -8.107 14.301 1.00 80.06 134 LEU A O 1
ATOM 1070 N N . VAL A 1 135 ? -3.599 -9.683 15.909 1.00 75.69 135 VAL A N 1
ATOM 1071 C CA . VAL A 1 135 ? -2.327 -9.215 16.485 1.00 75.69 135 VAL A CA 1
ATOM 1072 C C . VAL A 1 135 ? -1.181 -9.911 15.754 1.00 75.69 135 VAL A C 1
ATOM 1074 O O . VAL A 1 135 ? -1.039 -11.131 15.806 1.00 75.69 135 VAL A O 1
ATOM 1077 N N . THR A 1 136 ? -0.339 -9.148 15.069 1.00 66.69 136 THR A N 1
ATOM 1078 C CA . THR A 1 136 ? 0.889 -9.650 14.454 1.00 66.69 136 THR A CA 1
ATOM 1079 C C . THR A 1 136 ? 1.889 -10.005 15.550 1.00 66.69 136 THR A C 1
ATOM 1081 O O . THR A 1 136 ? 2.130 -9.190 16.429 1.00 66.69 136 THR A O 1
ATOM 1084 N N . GLY A 1 137 ? 2.494 -11.192 15.499 1.00 57.03 137 GLY A N 1
ATOM 1085 C CA . GLY A 1 137 ? 3.496 -11.626 16.486 1.00 57.03 137 GLY A CA 1
ATOM 1086 C C . GLY A 1 137 ? 2.934 -12.421 17.672 1.00 57.03 137 GLY A C 1
ATOM 1087 O O . GLY A 1 137 ? 3.649 -13.265 18.209 1.00 57.03 137 GLY A O 1
ATOM 1088 N N . ALA A 1 138 ? 1.643 -12.280 17.991 1.00 58.84 138 ALA A N 1
ATOM 1089 C CA . ALA A 1 138 ? 0.947 -13.115 18.971 1.00 58.84 138 ALA A CA 1
ATOM 1090 C C . ALA A 1 138 ? 0.014 -14.127 18.285 1.00 58.84 138 ALA A C 1
ATOM 1092 O O . ALA A 1 138 ? -0.632 -13.831 17.286 1.00 58.84 138 ALA A O 1
ATOM 1093 N N . SER A 1 139 ? -0.141 -15.328 18.851 1.00 62.16 139 SER A N 1
ATOM 1094 C CA . SER A 1 139 ? -1.164 -16.303 18.414 1.00 62.16 139 SER A CA 1
ATOM 1095 C C . SER A 1 139 ? -2.562 -15.952 18.945 1.00 62.16 139 SER A C 1
ATOM 1097 O O . SER A 1 139 ? -3.299 -16.832 19.385 1.00 62.16 139 SER A O 1
ATOM 1099 N N . LYS A 1 140 ? -2.901 -14.659 18.990 1.00 72.31 140 LYS A N 1
ATOM 1100 C CA . LYS A 1 140 ? -4.171 -14.163 19.518 1.00 72.31 140 LYS A CA 1
ATOM 1101 C C . LYS A 1 140 ? -4.973 -13.516 18.394 1.00 72.31 140 LYS A C 1
ATOM 1103 O O . LYS A 1 140 ? -4.460 -12.701 17.629 1.00 72.31 140 LYS A O 1
ATOM 1108 N N . SER A 1 141 ? -6.241 -13.884 18.318 1.00 78.31 141 SER A N 1
ATOM 1109 C CA . SER A 1 141 ? -7.201 -13.326 17.377 1.00 78.31 141 SER A CA 1
ATOM 1110 C C . SER A 1 141 ? -8.552 -13.187 18.063 1.00 78.31 141 SER A C 1
ATOM 1112 O O . SER A 1 141 ? -8.915 -13.993 18.930 1.00 78.31 141 SER A O 1
ATOM 1114 N N . TRP A 1 142 ? -9.290 -12.152 17.675 1.00 85.31 142 TRP A N 1
ATOM 1115 C CA . TRP A 1 142 ? -10.622 -11.883 18.196 1.00 85.31 142 TRP A CA 1
ATOM 1116 C C . TRP A 1 142 ? -11.582 -11.615 17.050 1.00 85.31 142 TRP A C 1
ATOM 1118 O O . TRP A 1 142 ? -11.216 -10.988 16.054 1.00 85.31 142 TRP A O 1
ATOM 1128 N N . GLN A 1 143 ? -12.812 -12.083 17.211 1.00 88.19 143 GLN A N 1
ATOM 1129 C CA . GLN A 1 143 ? -13.926 -11.741 16.342 1.00 88.19 143 GLN A CA 1
ATOM 1130 C C . GLN A 1 143 ? -14.867 -10.823 17.109 1.00 88.19 143 GLN A C 1
ATOM 1132 O O . GLN A 1 143 ? -15.279 -11.139 18.228 1.00 88.19 143 GLN A O 1
ATOM 1137 N N . ILE A 1 144 ? -15.229 -9.704 16.488 1.00 85.75 144 ILE A N 1
ATOM 1138 C CA . ILE A 1 144 ? -16.303 -8.857 16.989 1.00 85.75 144 ILE A CA 1
ATOM 1139 C C . ILE A 1 144 ? -17.606 -9.421 16.429 1.00 85.75 144 ILE A C 1
ATOM 1141 O O . ILE A 1 144 ? -17.790 -9.519 15.212 1.00 85.75 144 ILE A O 1
ATOM 1145 N N . GLN A 1 145 ? -18.489 -9.839 17.327 1.00 87.50 145 GLN A N 1
ATOM 1146 C CA . GLN A 1 145 ? -19.800 -10.364 16.978 1.00 87.50 145 GLN A CA 1
ATOM 1147 C C . GLN A 1 145 ? -20.761 -9.216 16.645 1.00 87.50 145 GLN A C 1
ATOM 1149 O O . GLN A 1 145 ? -20.583 -8.076 17.073 1.00 87.50 145 GLN A O 1
ATOM 1154 N N . GLU A 1 146 ? -21.836 -9.509 15.913 1.00 81.12 146 GLU A N 1
ATOM 1155 C CA . GLU A 1 146 ? -22.835 -8.502 15.518 1.00 81.12 146 GLU A CA 1
ATOM 1156 C C . GLU A 1 146 ? -23.437 -7.753 16.730 1.00 81.12 146 GLU A C 1
ATOM 1158 O O . GLU A 1 146 ? -23.744 -6.560 16.666 1.00 81.12 146 GLU A O 1
ATOM 1163 N N . ASN A 1 147 ? -23.563 -8.449 17.864 1.00 79.44 147 ASN A N 1
ATOM 1164 C CA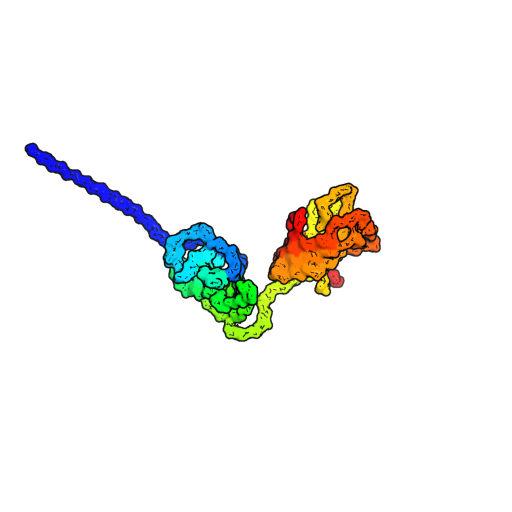 . ASN A 1 147 ? -24.052 -7.909 19.133 1.00 79.44 147 ASN A CA 1
ATOM 1165 C C . ASN A 1 147 ? -22.992 -7.126 19.934 1.00 79.44 147 ASN A C 1
ATOM 1167 O O . ASN A 1 147 ? -23.283 -6.713 21.052 1.00 79.44 147 ASN A O 1
ATOM 1171 N N . GLY A 1 148 ? -21.790 -6.930 19.386 1.00 74.69 148 GLY A N 1
ATOM 1172 C CA . GLY A 1 148 ? -20.703 -6.165 19.996 1.00 74.69 148 GLY A CA 1
ATOM 1173 C C . GLY A 1 148 ? -19.857 -6.922 21.016 1.00 74.69 148 GLY A C 1
ATOM 1174 O O . GLY A 1 148 ? -18.927 -6.322 21.549 1.00 74.69 148 GLY A O 1
ATOM 1175 N N . LEU A 1 149 ? -20.141 -8.201 21.286 1.00 86.38 149 LEU A N 1
ATOM 1176 C CA . LEU A 1 149 ? -19.268 -9.028 22.120 1.00 86.38 149 LEU A CA 1
ATOM 1177 C C . LEU A 1 149 ? -17.981 -9.369 21.370 1.00 86.38 149 LEU A C 1
ATOM 1179 O O . LEU A 1 149 ? -18.004 -9.643 20.166 1.00 86.38 149 LEU A O 1
ATOM 1183 N N . ILE A 1 150 ? -16.869 -9.369 22.097 1.00 86.00 150 ILE A N 1
ATOM 1184 C CA . ILE A 1 150 ? -15.548 -9.663 21.559 1.00 86.00 150 ILE A CA 1
ATOM 1185 C C . ILE A 1 150 ? -15.147 -11.058 22.030 1.00 86.00 150 ILE A C 1
ATOM 1187 O O . ILE A 1 150 ? -14.885 -11.302 23.207 1.00 86.00 150 ILE A O 1
ATOM 1191 N N . GLU A 1 151 ? -15.057 -11.994 21.093 1.00 84.88 151 GLU A N 1
ATOM 1192 C CA . GLU A 1 151 ? -14.684 -13.369 21.404 1.00 84.88 151 GLU A CA 1
ATOM 1193 C C . GLU A 1 151 ? -13.266 -13.650 20.929 1.00 84.88 151 GLU A C 1
ATOM 1195 O O . GLU A 1 151 ? -12.945 -13.494 19.752 1.00 84.88 151 GLU A O 1
ATOM 1200 N N . GLN A 1 152 ? -12.407 -14.101 21.846 1.00 82.31 152 GLN A N 1
ATOM 1201 C CA . GLN A 1 152 ? -11.111 -14.648 21.464 1.00 82.31 152 GLN A CA 1
ATOM 1202 C C . GLN A 1 152 ? -11.331 -16.013 20.803 1.00 82.31 152 GLN A C 1
ATOM 1204 O O . GLN A 1 152 ? -11.783 -16.954 21.460 1.00 82.31 152 GLN A O 1
ATOM 1209 N N . ILE A 1 153 ? -10.988 -16.124 19.522 1.00 78.81 153 ILE A N 1
ATOM 1210 C CA . ILE A 1 153 ? -11.274 -17.318 18.713 1.00 78.81 153 ILE A CA 1
ATOM 1211 C C . ILE A 1 153 ? -10.114 -18.327 18.682 1.00 78.81 153 ILE A C 1
ATOM 1213 O O . ILE A 1 153 ? -10.350 -19.488 18.364 1.00 78.81 153 ILE A O 1
ATOM 1217 N N . ASP A 1 154 ? -8.903 -17.946 19.114 1.00 67.50 154 ASP A N 1
ATOM 1218 C CA . ASP A 1 154 ? -7.753 -18.856 19.255 1.00 67.50 154 ASP A CA 1
ATOM 1219 C C . ASP A 1 154 ? -7.087 -18.767 20.645 1.00 67.50 154 ASP A C 1
ATOM 1221 O O . ASP A 1 154 ? -6.590 -17.716 21.057 1.00 67.50 154 ASP A O 1
ATOM 1225 N N . LYS A 1 155 ? -7.063 -19.900 21.373 1.00 57.19 155 LYS A N 1
ATOM 1226 C CA . LYS A 1 155 ? -6.343 -20.106 22.658 1.00 57.19 155 LYS A CA 1
ATOM 1227 C C . LYS A 1 155 ? -5.229 -21.163 22.580 1.00 57.19 155 LYS A C 1
ATOM 1229 O O . LYS A 1 155 ? -4.590 -21.464 23.588 1.00 57.19 155 LYS A O 1
ATOM 1234 N N . SER A 1 156 ? -5.021 -21.790 21.425 1.00 39.25 156 SER A N 1
ATOM 1235 C CA . SER A 1 156 ? -4.025 -22.854 21.260 1.00 39.25 156 SER A CA 1
ATOM 1236 C C . SER A 1 156 ? -2.623 -22.306 20.992 1.00 39.25 156 SER A C 1
ATOM 1238 O O . SER A 1 156 ? -2.467 -21.263 20.365 1.00 39.25 156 SER A O 1
ATOM 1240 N N . HIS A 1 157 ? -1.599 -23.062 21.420 1.00 37.28 157 HIS A N 1
ATOM 1241 C CA . HIS A 1 157 ? -0.229 -22.888 20.923 1.00 37.28 157 HIS A CA 1
ATOM 1242 C C . HIS A 1 157 ? -0.262 -22.848 19.393 1.00 37.28 157 HIS A C 1
ATOM 1244 O O . HIS A 1 157 ? -1.067 -23.590 18.815 1.00 37.28 157 HIS A O 1
ATOM 1250 N N . PRO A 1 158 ? 0.594 -22.044 18.738 1.00 34.50 158 PRO A N 1
ATOM 1251 C CA . PRO A 1 158 ? 0.587 -21.944 17.295 1.00 34.50 158 PRO A CA 1
ATOM 1252 C C . PRO A 1 158 ? 0.806 -23.341 16.716 1.00 34.50 158 PRO A C 1
ATOM 1254 O O . PRO A 1 158 ? 1.922 -23.851 16.652 1.00 34.50 158 PRO A O 1
ATOM 1257 N N . LYS A 1 159 ? -0.263 -23.951 16.198 1.00 32.22 159 LYS A N 1
ATOM 1258 C CA . LYS A 1 159 ? -0.096 -24.517 14.875 1.00 32.22 159 LYS A CA 1
ATOM 1259 C C . LYS A 1 159 ? 0.187 -23.299 14.028 1.00 32.22 159 LYS A C 1
ATOM 1261 O O . LYS A 1 159 ? -0.645 -22.400 13.949 1.00 32.22 159 LYS A O 1
ATOM 1266 N N . ILE A 1 160 ? 1.367 -23.265 13.429 1.00 33.94 160 ILE A N 1
ATOM 1267 C CA . ILE A 1 160 ? 1.610 -22.461 12.240 1.00 33.94 160 ILE A CA 1
ATOM 1268 C C . ILE A 1 160 ? 0.677 -23.027 11.155 1.00 33.94 160 ILE A C 1
ATOM 1270 O O . ILE A 1 160 ? 1.090 -23.710 10.227 1.00 33.94 160 ILE A O 1
ATOM 1274 N N . THR A 1 161 ? -0.628 -22.838 11.314 1.00 33.75 161 THR A N 1
ATOM 1275 C CA . THR A 1 161 ? -1.491 -22.545 10.193 1.00 33.75 161 THR A CA 1
ATOM 1276 C C . THR A 1 161 ? -1.090 -21.131 9.857 1.00 33.75 161 THR A C 1
ATOM 1278 O O . THR A 1 161 ? -1.217 -20.232 10.686 1.00 33.75 161 THR A O 1
ATOM 1281 N N . GLN A 1 162 ? -0.453 -21.003 8.697 1.00 33.81 162 GLN A N 1
ATOM 1282 C CA . GLN A 1 162 ? -0.138 -19.743 8.047 1.00 33.81 162 GLN A CA 1
ATOM 1283 C C . GLN A 1 162 ? -1.240 -18.725 8.368 1.00 33.81 162 GLN A C 1
ATOM 1285 O O . GLN A 1 162 ? -2.417 -19.107 8.401 1.00 33.81 162 GLN A O 1
ATOM 1290 N N . ALA A 1 163 ? -0.860 -17.456 8.596 1.00 35.78 163 ALA A N 1
ATOM 1291 C CA . ALA A 1 163 ? -1.776 -16.315 8.480 1.00 35.78 163 ALA A CA 1
ATOM 1292 C C . ALA A 1 163 ? -2.820 -16.632 7.398 1.00 35.78 163 ALA A C 1
ATOM 1294 O O . ALA A 1 163 ? -2.391 -17.266 6.426 1.00 35.78 163 ALA A O 1
ATOM 1295 N N . PRO A 1 164 ? -4.125 -16.280 7.541 1.00 39.00 164 PRO A N 1
ATOM 1296 C CA . PRO A 1 164 ? -5.083 -16.478 6.446 1.00 39.00 164 PRO A CA 1
ATOM 1297 C C . PRO A 1 164 ? -4.351 -16.011 5.216 1.00 39.00 164 PRO A C 1
ATOM 1299 O O . PRO A 1 164 ? -3.929 -14.860 5.255 1.00 39.00 164 PRO A O 1
ATOM 1302 N N . VAL A 1 165 ? -3.992 -16.948 4.320 1.00 38.62 165 VAL A N 1
ATOM 1303 C CA . VAL A 1 165 ? -2.890 -16.723 3.381 1.00 38.62 165 VAL A CA 1
ATOM 1304 C C . VAL A 1 165 ? -3.262 -15.418 2.726 1.00 38.62 165 VAL A C 1
ATOM 1306 O O . VAL A 1 165 ? -4.257 -15.415 2.001 1.00 38.62 165 VAL A O 1
ATOM 1309 N N . GLU A 1 166 ? -2.572 -14.317 3.083 1.00 42.16 166 GLU A N 1
ATOM 1310 C CA . GLU A 1 166 ? -2.707 -13.059 2.358 1.00 42.16 166 GLU A CA 1
ATOM 1311 C C . GLU A 1 166 ? -2.570 -13.546 0.941 1.00 42.16 166 GLU A C 1
ATOM 1313 O O . GLU A 1 166 ? -1.547 -14.209 0.711 1.00 42.16 166 GLU A O 1
ATOM 1318 N N . PRO A 1 167 ? -3.627 -13.447 0.107 1.00 40.62 167 PRO A N 1
ATOM 1319 C CA . PRO A 1 167 ? -3.741 -14.249 -1.100 1.00 40.62 167 PRO A CA 1
ATOM 1320 C C . PRO A 1 167 ? -2.398 -14.130 -1.768 1.00 40.62 167 PRO A C 1
ATOM 1322 O O . PRO A 1 167 ? -2.033 -13.004 -2.101 1.00 40.62 167 PRO A O 1
ATOM 1325 N N . LYS A 1 168 ? -1.612 -15.225 -1.741 1.00 50.56 168 LYS A N 1
ATOM 1326 C CA . LYS A 1 168 ? -0.157 -15.133 -1.899 1.00 50.56 168 LYS A CA 1
ATOM 1327 C C . LYS A 1 168 ? 0.016 -14.362 -3.176 1.00 50.56 168 LYS A C 1
ATOM 1329 O O . LYS A 1 168 ? -0.388 -14.908 -4.199 1.00 50.56 168 LYS A O 1
ATOM 1334 N N . ILE A 1 169 ? 0.475 -13.108 -3.089 1.00 62.16 169 ILE A N 1
ATOM 1335 C CA . ILE A 1 169 ? 0.281 -12.191 -4.207 1.00 62.16 169 ILE A CA 1
ATOM 1336 C C . ILE A 1 169 ? 1.039 -12.803 -5.368 1.00 62.16 169 ILE A C 1
ATOM 1338 O O . ILE A 1 169 ? 2.272 -12.861 -5.374 1.00 62.16 169 ILE A O 1
ATOM 1342 N N . GLU A 1 170 ? 0.281 -13.370 -6.299 1.00 74.81 170 GLU A N 1
ATOM 1343 C CA . GLU A 1 170 ? 0.853 -14.157 -7.362 1.00 74.81 170 GLU A CA 1
ATOM 1344 C C . GLU A 1 170 ? 1.207 -13.176 -8.463 1.00 74.81 170 GLU A C 1
ATOM 1346 O O . GLU A 1 170 ? 0.447 -12.911 -9.395 1.00 74.81 170 GLU A O 1
ATOM 1351 N N . LEU A 1 171 ? 2.395 -12.600 -8.309 1.00 86.06 171 LEU A N 1
ATOM 1352 C CA . LEU A 1 171 ? 2.963 -11.677 -9.276 1.00 86.06 171 LEU A CA 1
ATOM 1353 C C . LEU A 1 171 ? 3.327 -12.369 -10.592 1.00 86.06 171 LEU A C 1
ATOM 1355 O O . LEU A 1 171 ? 3.789 -11.695 -11.498 1.00 86.06 171 LEU A O 1
ATOM 1359 N N . SER A 1 172 ? 3.135 -13.685 -10.727 1.00 90.38 172 SER A N 1
ATOM 1360 C CA . SER A 1 172 ? 3.452 -14.421 -11.950 1.00 90.38 172 SER A CA 1
ATOM 1361 C C . SER A 1 172 ? 2.812 -13.758 -13.173 1.00 90.38 172 SER A C 1
ATOM 1363 O O . SER A 1 172 ? 1.622 -13.442 -13.185 1.00 90.38 172 SER A O 1
ATOM 1365 N N . GLY A 1 173 ? 3.611 -13.527 -14.210 1.00 92.75 173 GLY A N 1
ATOM 1366 C CA . GLY A 1 173 ? 3.163 -12.913 -15.455 1.00 92.75 173 GLY A CA 1
ATOM 1367 C C . GLY A 1 173 ? 3.910 -11.635 -15.814 1.00 92.75 173 GLY A C 1
ATOM 1368 O O . GLY A 1 173 ? 4.939 -11.286 -15.233 1.00 92.75 173 GLY A O 1
ATOM 1369 N N . VAL A 1 174 ? 3.387 -10.969 -16.839 1.00 95.56 174 VAL A N 1
ATOM 1370 C CA . VAL A 1 174 ? 3.916 -9.717 -17.377 1.00 95.56 174 VAL A CA 1
ATOM 1371 C C . VAL A 1 174 ? 2.935 -8.609 -17.042 1.00 95.56 174 VAL A C 1
ATOM 1373 O O . VAL A 1 174 ? 1.743 -8.741 -17.307 1.00 95.56 174 VAL A O 1
ATOM 1376 N N . TYR A 1 175 ? 3.441 -7.517 -16.490 1.00 96.31 175 TYR A N 1
ATOM 1377 C CA . TYR A 1 175 ? 2.700 -6.288 -16.276 1.00 96.31 175 TYR A CA 1
ATOM 1378 C C . TYR A 1 175 ? 3.300 -5.209 -17.163 1.00 96.31 175 TYR A C 1
ATOM 1380 O O . TYR A 1 175 ? 4.521 -5.094 -17.256 1.00 96.31 175 TYR A O 1
ATOM 1388 N N . GLU A 1 176 ? 2.447 -4.424 -17.801 1.00 97.56 176 GLU A N 1
ATOM 1389 C CA . GLU A 1 176 ? 2.838 -3.382 -18.744 1.00 97.56 176 GLU A CA 1
ATOM 1390 C C . GLU A 1 176 ? 2.374 -2.026 -18.235 1.00 97.56 176 GLU A C 1
ATOM 1392 O O . GLU A 1 176 ? 1.223 -1.872 -17.823 1.00 97.56 176 GLU A O 1
ATOM 1397 N N . TYR A 1 177 ? 3.271 -1.053 -18.294 1.00 97.06 177 TYR A N 1
ATOM 1398 C CA . TYR A 1 177 ? 2.935 0.356 -18.220 1.00 97.06 177 TYR A CA 1
ATOM 1399 C C . TYR A 1 177 ? 3.004 0.937 -19.632 1.00 97.06 177 TYR A C 1
ATOM 1401 O O . TYR A 1 177 ? 4.066 0.928 -20.261 1.00 97.06 177 TYR A O 1
ATOM 1409 N N . GLU A 1 178 ? 1.859 1.412 -20.119 1.00 94.88 178 GLU A N 1
ATOM 1410 C CA . GLU A 1 178 ? 1.752 2.079 -21.412 1.00 94.88 178 GLU A CA 1
ATOM 1411 C C . GLU A 1 178 ? 2.173 3.544 -21.273 1.00 94.88 178 GLU A C 1
ATOM 1413 O O . GLU A 1 178 ? 1.533 4.307 -20.550 1.00 94.88 178 GLU A O 1
ATOM 1418 N N . TYR A 1 179 ? 3.261 3.925 -21.942 1.00 93.44 179 TYR A N 1
ATOM 1419 C CA . TYR A 1 179 ? 3.790 5.281 -21.861 1.00 93.44 179 TYR A CA 1
ATOM 1420 C C . TYR A 1 179 ? 2.911 6.264 -22.641 1.00 93.44 179 TYR A C 1
ATOM 1422 O O . TYR A 1 179 ? 2.570 6.044 -23.805 1.00 93.44 179 TYR A O 1
ATOM 1430 N N . GLU A 1 180 ? 2.560 7.386 -22.015 1.00 91.62 180 GLU A N 1
ATOM 1431 C CA . GLU A 1 180 ? 1.540 8.311 -22.521 1.00 91.62 180 GLU A CA 1
ATOM 1432 C C . GLU A 1 180 ? 1.986 9.070 -23.781 1.00 91.62 180 GLU A C 1
ATOM 1434 O O . GLU A 1 180 ? 1.155 9.656 -24.477 1.00 91.62 180 GLU A O 1
ATOM 1439 N N . HIS A 1 181 ? 3.288 9.071 -24.082 1.00 91.06 181 HIS A N 1
ATOM 1440 C CA . HIS A 1 181 ? 3.876 9.757 -25.235 1.00 91.06 181 HIS A CA 1
ATOM 1441 C C . HIS A 1 181 ? 4.386 8.810 -26.324 1.00 91.06 181 HIS A C 1
ATOM 1443 O O . HIS A 1 181 ? 5.148 9.231 -27.195 1.00 91.06 181 HIS A O 1
ATOM 1449 N N . ASN A 1 182 ? 3.947 7.550 -26.306 1.00 92.31 182 ASN A N 1
ATOM 1450 C CA . ASN A 1 182 ? 4.189 6.632 -27.411 1.00 92.31 182 ASN A CA 1
ATOM 1451 C C . ASN A 1 182 ? 3.791 7.241 -28.759 1.00 92.31 182 ASN A C 1
ATOM 1453 O O . ASN A 1 182 ? 2.775 7.926 -28.897 1.00 92.31 182 ASN A O 1
ATOM 1457 N N . THR A 1 183 ? 4.569 6.911 -29.782 1.00 90.94 183 THR A N 1
ATOM 1458 C CA . THR A 1 183 ? 4.251 7.217 -31.179 1.00 90.94 183 THR A CA 1
ATOM 1459 C C . THR A 1 183 ? 4.211 5.928 -31.988 1.00 90.94 183 THR A C 1
ATOM 1461 O O . THR A 1 183 ? 4.731 4.905 -31.551 1.00 90.94 183 THR A O 1
ATOM 1464 N N . GLU A 1 184 ? 3.659 5.969 -33.204 1.00 86.94 184 GLU A N 1
ATOM 1465 C CA . GLU A 1 184 ? 3.609 4.794 -34.094 1.00 86.94 184 GLU A CA 1
ATOM 1466 C C . GLU A 1 184 ? 4.986 4.145 -34.326 1.00 86.94 184 GLU A C 1
ATOM 1468 O O . GLU A 1 184 ? 5.074 2.937 -34.526 1.00 86.94 184 GLU A O 1
ATOM 1473 N N . ASN A 1 185 ? 6.060 4.940 -34.275 1.00 86.44 185 ASN A N 1
ATOM 1474 C CA . ASN A 1 185 ? 7.423 4.491 -34.566 1.00 86.44 185 ASN A CA 1
ATOM 1475 C C . ASN A 1 185 ? 8.300 4.328 -33.317 1.00 86.44 185 ASN A C 1
ATOM 1477 O O . ASN A 1 185 ? 9.446 3.898 -33.434 1.00 86.44 185 ASN A O 1
ATOM 1481 N N . LEU A 1 186 ? 7.800 4.700 -32.137 1.00 90.12 186 LEU A N 1
ATOM 1482 C CA . LEU A 1 186 ? 8.563 4.668 -30.895 1.00 90.12 186 LEU A CA 1
ATOM 1483 C C . LEU A 1 186 ? 7.631 4.311 -29.741 1.00 90.12 186 LEU A C 1
ATOM 1485 O O . LEU A 1 186 ? 6.870 5.152 -29.261 1.00 90.12 186 LEU A O 1
ATOM 1489 N N . ILE A 1 187 ? 7.703 3.044 -29.338 1.00 93.12 187 ILE A N 1
ATOM 1490 C CA . ILE A 1 187 ? 6.965 2.497 -28.204 1.00 93.12 187 ILE A CA 1
ATOM 1491 C C . ILE A 1 187 ? 7.920 2.386 -27.023 1.00 93.12 187 ILE A C 1
ATOM 1493 O O . ILE A 1 187 ? 8.879 1.618 -27.055 1.00 93.12 187 ILE A O 1
ATOM 1497 N N . GLU A 1 188 ? 7.636 3.150 -25.981 1.00 94.31 188 GLU A N 1
ATOM 1498 C CA . GLU A 1 188 ? 8.473 3.335 -24.797 1.00 94.31 188 GLU A CA 1
ATOM 1499 C C . GLU A 1 188 ? 7.846 2.717 -23.551 1.00 94.31 188 GLU A C 1
ATOM 1501 O O . GLU A 1 188 ? 8.110 3.133 -22.430 1.00 94.31 188 GLU A O 1
ATOM 1506 N N . ASN A 1 189 ? 7.005 1.703 -23.741 1.00 96.25 189 ASN A N 1
ATOM 1507 C CA . ASN A 1 189 ? 6.368 0.992 -22.641 1.00 96.25 189 ASN A CA 1
ATOM 1508 C C . ASN A 1 189 ? 7.398 0.349 -21.718 1.00 96.25 189 ASN A C 1
ATOM 1510 O O . ASN A 1 189 ? 8.426 -0.177 -22.154 1.00 96.25 189 ASN A O 1
ATOM 1514 N N . HIS A 1 190 ? 7.059 0.329 -20.434 1.00 97.75 190 HIS A N 1
ATOM 1515 C CA . HIS A 1 190 ? 7.838 -0.369 -19.424 1.00 97.75 190 HIS A CA 1
ATOM 1516 C C . HIS A 1 190 ? 7.138 -1.669 -19.054 1.00 97.75 190 HIS A C 1
ATOM 1518 O O . HIS A 1 190 ? 5.910 -1.774 -19.101 1.00 97.75 190 HIS A O 1
ATOM 1524 N N . TYR A 1 191 ? 7.918 -2.654 -18.615 1.00 97.88 191 TYR A N 1
ATOM 1525 C CA . TYR A 1 191 ? 7.378 -3.945 -18.214 1.00 97.88 191 TYR A CA 1
ATOM 1526 C C . TYR A 1 191 ? 8.009 -4.451 -16.924 1.00 97.88 191 TYR A C 1
ATOM 1528 O O . TYR A 1 191 ? 9.215 -4.342 -16.708 1.00 97.88 191 TYR A O 1
ATOM 1536 N N . LEU A 1 192 ? 7.182 -5.089 -16.104 1.00 97.12 192 LEU A N 1
ATOM 1537 C CA . LEU A 1 192 ? 7.607 -5.968 -15.023 1.00 97.12 192 LEU A CA 1
ATOM 1538 C C . LEU A 1 192 ? 7.275 -7.399 -15.432 1.00 97.12 192 LEU A C 1
ATOM 1540 O O . LEU A 1 192 ? 6.127 -7.698 -15.750 1.00 97.12 192 LEU A O 1
ATOM 1544 N N . ALA A 1 193 ? 8.261 -8.290 -15.429 1.00 95.00 193 ALA A N 1
ATOM 1545 C CA . ALA A 1 193 ? 8.036 -9.702 -15.710 1.00 95.00 193 ALA A CA 1
ATOM 1546 C C . ALA A 1 193 ? 8.480 -10.550 -14.523 1.00 95.00 193 ALA A C 1
ATOM 1548 O O . ALA A 1 193 ? 9.656 -10.528 -14.157 1.00 95.00 193 ALA A O 1
ATOM 1549 N N . PHE A 1 194 ? 7.555 -11.335 -13.976 1.00 92.62 194 PHE A N 1
ATOM 1550 C CA . PHE A 1 194 ? 7.824 -12.286 -12.905 1.00 92.62 194 PHE A CA 1
ATOM 1551 C C . PHE A 1 194 ? 7.552 -13.700 -13.415 1.00 92.62 194 PHE A C 1
ATOM 1553 O O . PHE A 1 194 ? 6.424 -14.044 -13.780 1.00 92.62 194 PHE A O 1
ATOM 1560 N N . LYS A 1 195 ? 8.590 -14.534 -13.465 1.00 86.69 195 LYS A N 1
ATOM 1561 C CA . LYS A 1 195 ? 8.488 -15.902 -13.976 1.00 86.69 195 LYS A CA 1
ATOM 1562 C C . LYS A 1 195 ? 9.517 -16.808 -13.313 1.00 86.69 195 LYS A C 1
ATOM 1564 O O . LYS A 1 195 ? 10.697 -16.471 -13.262 1.00 86.69 195 LYS A O 1
ATOM 1569 N N . ASP A 1 196 ? 9.066 -17.965 -12.835 1.00 82.50 196 ASP A N 1
ATOM 1570 C CA . ASP A 1 196 ? 9.916 -19.021 -12.268 1.00 82.50 196 ASP A CA 1
ATOM 1571 C C . ASP A 1 196 ? 10.865 -18.511 -11.164 1.00 82.50 196 ASP A C 1
ATOM 1573 O O . ASP A 1 196 ? 12.039 -18.866 -11.112 1.00 82.50 196 ASP A O 1
ATOM 1577 N N . GLY A 1 197 ? 10.366 -17.613 -10.306 1.00 79.38 197 GLY A N 1
ATOM 1578 C CA . GLY A 1 197 ? 11.146 -16.989 -9.229 1.00 79.38 197 GLY A CA 1
ATOM 1579 C C . GLY A 1 197 ? 12.104 -15.879 -9.677 1.00 79.38 197 GLY A C 1
ATOM 1580 O O . GLY A 1 197 ? 12.734 -15.254 -8.831 1.00 79.38 197 GLY A O 1
ATOM 1581 N N . ASN A 1 198 ? 12.186 -15.594 -10.978 1.00 85.69 198 ASN A N 1
ATOM 1582 C CA . ASN A 1 198 ? 12.948 -14.476 -11.520 1.00 85.69 198 ASN A CA 1
ATOM 1583 C C . ASN A 1 198 ? 12.046 -13.262 -11.725 1.00 85.69 198 ASN A C 1
ATOM 1585 O O . ASN A 1 198 ? 10.882 -13.396 -12.112 1.00 85.69 198 ASN A O 1
ATOM 1589 N N . ALA A 1 199 ? 12.616 -12.080 -11.526 1.00 93.19 199 ALA A N 1
ATOM 1590 C CA . ALA A 1 199 ? 11.948 -10.808 -11.725 1.00 93.19 199 ALA A CA 1
ATOM 1591 C C . ALA A 1 199 ? 12.822 -9.911 -12.610 1.00 93.19 199 ALA A C 1
ATOM 1593 O O . ALA A 1 199 ? 14.027 -9.780 -12.383 1.00 93.19 199 ALA A O 1
ATOM 1594 N N . PHE A 1 200 ? 12.220 -9.318 -13.638 1.00 95.38 200 PHE A N 1
ATOM 1595 C CA . PHE A 1 200 ? 12.901 -8.447 -14.591 1.00 95.38 200 PHE A CA 1
ATOM 1596 C C . PHE A 1 200 ? 12.127 -7.153 -14.788 1.00 95.38 200 PHE A C 1
ATOM 1598 O O . PHE A 1 200 ? 10.897 -7.164 -14.869 1.00 95.38 200 PHE A O 1
ATOM 1605 N N . TYR A 1 201 ? 12.875 -6.066 -14.936 1.00 97.19 201 TYR A N 1
ATOM 1606 C CA . TYR A 1 201 ? 12.366 -4.773 -15.358 1.00 97.19 201 TYR A CA 1
ATOM 1607 C C . TYR A 1 201 ? 12.820 -4.481 -16.785 1.00 97.19 201 TYR A C 1
ATOM 1609 O O . TYR A 1 201 ? 13.989 -4.685 -17.122 1.00 97.19 201 TYR A O 1
ATOM 1617 N N . TYR A 1 202 ? 11.896 -3.990 -17.598 1.00 97.62 202 TYR A N 1
ATOM 1618 C CA . TYR A 1 202 ? 12.137 -3.502 -18.947 1.00 97.62 202 TYR A CA 1
ATOM 1619 C C . TYR A 1 202 ? 11.727 -2.036 -18.981 1.00 97.62 202 TYR A C 1
ATOM 1621 O O . TYR A 1 202 ? 10.634 -1.699 -18.523 1.00 97.62 202 TYR A O 1
ATOM 1629 N N . GLY A 1 203 ? 12.585 -1.175 -19.505 1.00 96.75 203 GLY A N 1
ATOM 1630 C CA . GLY A 1 203 ? 12.310 0.255 -19.561 1.00 96.75 203 GLY A CA 1
ATOM 1631 C C . GLY A 1 203 ? 13.321 0.999 -20.413 1.00 96.75 203 GLY A C 1
ATOM 1632 O O . GLY A 1 203 ? 14.060 0.393 -21.196 1.00 96.75 203 GLY A O 1
ATOM 1633 N N . THR A 1 204 ? 13.357 2.314 -20.231 1.00 96.94 204 THR A N 1
ATOM 1634 C CA . THR A 1 204 ? 14.208 3.227 -20.995 1.00 96.94 204 THR A CA 1
ATOM 1635 C C . THR A 1 204 ? 15.313 3.860 -20.150 1.00 96.94 204 THR A C 1
ATOM 1637 O O . THR A 1 204 ? 15.198 3.981 -18.930 1.00 96.94 204 THR A O 1
ATOM 1640 N N . SER A 1 205 ? 16.363 4.342 -20.812 1.00 95.88 205 SER A N 1
ATOM 1641 C CA . SER A 1 205 ? 17.475 5.107 -20.233 1.00 95.88 205 SER A CA 1
ATOM 1642 C C . SER A 1 205 ? 17.035 6.311 -19.407 1.00 95.88 205 SER A C 1
ATOM 1644 O O . SER A 1 205 ? 17.761 6.716 -18.509 1.00 95.88 205 SER A O 1
ATOM 1646 N N . ASP A 1 206 ? 15.842 6.847 -19.660 1.00 94.56 206 ASP A N 1
ATOM 1647 C CA . ASP A 1 206 ? 15.272 7.966 -18.907 1.00 94.56 206 ASP A CA 1
ATOM 1648 C C . ASP A 1 206 ? 15.188 7.731 -17.408 1.00 94.56 206 ASP A C 1
ATOM 1650 O O . ASP A 1 206 ? 15.373 8.668 -16.644 1.00 94.56 206 ASP A O 1
ATOM 1654 N N . ASP A 1 207 ? 14.992 6.490 -16.958 1.00 93.56 207 ASP A N 1
ATOM 1655 C CA . ASP A 1 207 ? 14.982 6.185 -15.522 1.00 93.56 207 ASP A CA 1
ATOM 1656 C C . ASP A 1 207 ? 16.325 6.506 -14.835 1.00 93.56 207 ASP A C 1
ATOM 1658 O O . ASP A 1 207 ? 16.415 6.567 -13.604 1.00 93.56 207 ASP A O 1
ATOM 1662 N N . PHE A 1 208 ? 17.370 6.722 -15.633 1.00 94.06 208 PHE A N 1
ATOM 1663 C CA . PHE A 1 208 ? 18.759 6.897 -15.241 1.00 94.06 208 PHE A CA 1
ATOM 1664 C C . PHE A 1 208 ? 19.384 8.189 -15.786 1.00 94.06 208 PHE A C 1
ATOM 1666 O O . PHE A 1 208 ? 20.606 8.361 -15.705 1.00 94.06 208 PHE A O 1
ATOM 1673 N N . ASP A 1 209 ? 18.568 9.098 -16.317 1.00 87.94 209 ASP A N 1
ATOM 1674 C CA . ASP A 1 209 ? 19.008 10.361 -16.897 1.00 87.94 209 ASP A CA 1
ATOM 1675 C C . ASP A 1 209 ? 18.136 11.524 -16.404 1.00 87.94 209 ASP A C 1
ATOM 1677 O O . ASP A 1 209 ? 16.964 11.349 -16.082 1.00 87.94 209 ASP A O 1
ATOM 1681 N N . ASP A 1 210 ? 18.712 12.723 -16.320 1.00 82.00 210 ASP A N 1
ATOM 1682 C CA . ASP A 1 210 ? 17.981 13.907 -15.849 1.00 82.00 210 ASP A CA 1
ATOM 1683 C C . ASP A 1 210 ? 17.127 14.521 -16.970 1.00 82.00 210 ASP A C 1
ATOM 1685 O O . ASP A 1 210 ? 16.081 15.114 -16.706 1.00 82.00 210 ASP A O 1
ATOM 1689 N N . MET A 1 211 ? 17.593 14.441 -18.223 1.00 83.12 211 MET A N 1
ATOM 1690 C CA . MET A 1 211 ? 16.910 15.011 -19.387 1.00 83.12 211 MET A CA 1
ATOM 1691 C C . MET A 1 211 ? 17.489 14.485 -20.703 1.00 83.12 211 MET A C 1
ATOM 1693 O O . MET A 1 211 ? 18.704 14.425 -20.872 1.00 83.12 211 MET A O 1
ATOM 1697 N N . ARG A 1 212 ? 16.624 14.230 -21.692 1.00 83.88 212 ARG A N 1
ATOM 1698 C CA . ARG A 1 212 ? 17.053 13.952 -23.071 1.00 83.88 212 ARG A CA 1
ATOM 1699 C C . ARG A 1 212 ? 17.500 15.241 -23.766 1.00 83.88 212 ARG A C 1
ATOM 1701 O O . ARG A 1 212 ? 16.761 16.226 -23.777 1.00 83.88 212 ARG A O 1
ATOM 1708 N N . GLN A 1 213 ? 18.657 15.224 -24.429 1.00 83.19 213 GLN A N 1
ATOM 1709 C CA . GLN A 1 213 ? 19.112 16.329 -25.286 1.00 83.19 213 GLN A CA 1
ATOM 1710 C C . GLN A 1 213 ? 19.502 15.843 -26.688 1.00 83.19 213 GLN A C 1
ATOM 1712 O O . GLN A 1 213 ? 20.676 15.683 -27.006 1.00 83.19 213 GLN A O 1
ATOM 1717 N N . GLY A 1 214 ? 18.500 15.652 -27.554 1.00 86.88 214 GLY A N 1
ATOM 1718 C CA . GLY A 1 214 ? 18.718 15.396 -28.986 1.00 86.88 214 GLY A CA 1
ATOM 1719 C C . GLY A 1 214 ? 18.953 13.933 -29.380 1.00 86.88 214 GLY A C 1
ATOM 1720 O O . GLY A 1 214 ? 19.480 13.686 -30.460 1.00 86.88 214 GLY A O 1
ATOM 1721 N N . TYR A 1 215 ? 18.554 12.973 -28.543 1.00 89.94 215 TYR A N 1
ATOM 1722 C CA . TYR A 1 215 ? 18.638 11.537 -28.823 1.00 89.94 215 TYR A CA 1
ATOM 1723 C C . TYR A 1 215 ? 17.360 10.795 -28.418 1.00 89.94 215 TYR A C 1
ATOM 1725 O O . TYR A 1 215 ? 16.597 11.255 -27.567 1.00 89.94 215 TYR A O 1
ATOM 1733 N N . TYR A 1 216 ? 17.149 9.634 -29.042 1.00 93.44 216 TYR A N 1
ATOM 1734 C CA . TYR A 1 216 ? 16.149 8.652 -28.624 1.00 93.44 216 TYR A CA 1
ATOM 1735 C C . TYR A 1 216 ? 16.650 7.856 -27.417 1.00 93.44 216 TYR A C 1
ATOM 1737 O O . TYR A 1 216 ? 17.866 7.673 -27.289 1.00 93.44 216 TYR A O 1
ATOM 1745 N N . PRO A 1 217 ? 15.750 7.374 -26.547 1.00 95.44 217 PRO A N 1
ATOM 1746 C CA . PRO A 1 217 ? 16.147 6.609 -25.377 1.00 95.44 217 PRO A CA 1
ATOM 1747 C C . PRO A 1 217 ? 16.804 5.289 -25.764 1.00 95.44 217 PRO A C 1
ATOM 1749 O O . PRO A 1 217 ? 16.495 4.694 -26.798 1.00 95.44 217 PRO A O 1
ATOM 1752 N N . GLY A 1 218 ? 17.667 4.806 -24.880 1.00 96.00 218 GLY A N 1
ATOM 1753 C CA . GLY A 1 218 ? 18.108 3.422 -24.893 1.00 96.00 218 GLY A CA 1
ATOM 1754 C C . GLY A 1 218 ? 17.088 2.547 -24.182 1.00 96.00 218 GLY A C 1
ATOM 1755 O O . GLY A 1 218 ? 16.546 2.937 -23.154 1.00 96.00 218 GLY A O 1
ATOM 1756 N N . PHE A 1 219 ? 16.862 1.341 -24.679 1.00 96.69 219 PHE A N 1
ATOM 1757 C CA . PHE A 1 219 ? 15.973 0.353 -24.076 1.00 96.69 219 PHE A CA 1
ATOM 1758 C C . PHE A 1 219 ? 16.784 -0.744 -23.409 1.00 96.69 219 PHE A C 1
ATOM 1760 O O . PHE A 1 219 ? 17.791 -1.190 -23.959 1.00 96.69 219 PHE A O 1
ATOM 1767 N N . PHE A 1 220 ? 16.346 -1.207 -22.244 1.00 95.69 220 PHE A N 1
ATOM 1768 C CA . PHE A 1 220 ? 17.082 -2.212 -21.487 1.00 95.69 220 PHE A CA 1
ATOM 1769 C C . PHE A 1 220 ? 16.162 -3.257 -20.859 1.00 95.69 220 PHE A C 1
ATOM 1771 O O . PHE A 1 220 ? 14.961 -3.055 -20.675 1.00 95.69 220 PHE A O 1
ATOM 1778 N N . LYS A 1 221 ? 16.782 -4.375 -20.480 1.00 95.25 221 LYS A N 1
ATOM 1779 C CA . LYS A 1 221 ? 16.238 -5.378 -19.565 1.00 95.25 221 LYS A CA 1
ATOM 1780 C C . LYS A 1 221 ? 17.228 -5.551 -18.420 1.00 95.25 221 LYS A C 1
ATOM 1782 O O . LYS A 1 221 ? 18.379 -5.902 -18.668 1.00 95.25 221 LYS A O 1
ATOM 1787 N N . ALA A 1 222 ? 16.776 -5.381 -17.182 1.00 94.06 222 ALA A N 1
ATOM 1788 C CA . ALA A 1 222 ? 17.594 -5.604 -15.993 1.00 94.06 222 ALA A CA 1
ATOM 1789 C C . ALA A 1 222 ? 16.942 -6.626 -15.049 1.00 94.06 222 ALA A C 1
ATOM 1791 O O . ALA A 1 222 ? 15.716 -6.621 -14.892 1.00 94.06 222 ALA A O 1
ATOM 1792 N N . PRO A 1 223 ? 17.730 -7.514 -14.416 1.00 93.44 223 PRO A N 1
ATOM 1793 C CA . PRO A 1 223 ? 17.235 -8.318 -13.309 1.00 93.44 223 PRO A CA 1
ATOM 1794 C C . PRO A 1 223 ? 16.901 -7.423 -12.111 1.00 93.44 223 PRO A C 1
ATOM 1796 O O . PRO A 1 223 ? 17.568 -6.421 -11.851 1.00 93.44 223 PRO A O 1
ATOM 1799 N N . ILE A 1 224 ? 15.871 -7.807 -11.366 1.00 93.44 224 ILE A N 1
ATOM 1800 C CA . ILE A 1 224 ? 15.513 -7.172 -10.101 1.00 93.44 224 ILE A CA 1
ATOM 1801 C C . ILE A 1 224 ? 16.231 -7.933 -8.979 1.00 93.44 224 ILE A C 1
ATOM 1803 O O . ILE A 1 224 ? 15.825 -9.032 -8.611 1.00 93.44 224 ILE A O 1
ATOM 1807 N N . GLU A 1 225 ? 17.321 -7.369 -8.453 1.00 71.75 225 GLU A N 1
ATOM 1808 C CA . GLU A 1 225 ? 18.224 -8.079 -7.527 1.00 71.75 225 GLU A CA 1
ATOM 1809 C C . GLU A 1 225 ? 17.771 -8.032 -6.056 1.00 71.75 225 GLU A C 1
ATOM 1811 O O . GLU A 1 225 ? 18.033 -8.960 -5.295 1.00 71.75 225 GLU A O 1
ATOM 1816 N N . THR A 1 226 ? 17.092 -6.960 -5.634 1.00 76.31 226 THR A N 1
ATOM 1817 C CA . THR A 1 226 ? 16.749 -6.699 -4.220 1.00 76.31 226 THR A CA 1
ATOM 1818 C C . THR A 1 226 ? 15.263 -6.414 -4.025 1.00 76.31 226 THR A C 1
ATOM 1820 O O . THR A 1 226 ? 14.869 -5.403 -3.444 1.00 76.31 226 THR A O 1
ATOM 1823 N N . MET A 1 227 ? 14.419 -7.316 -4.524 1.00 86.25 227 MET A N 1
ATOM 1824 C CA . MET A 1 227 ? 12.974 -7.213 -4.350 1.00 86.25 227 MET A CA 1
ATOM 1825 C C . MET A 1 227 ? 12.559 -7.531 -2.911 1.00 86.25 227 MET A C 1
ATOM 1827 O O . MET A 1 227 ? 12.894 -8.586 -2.371 1.00 86.25 227 MET A O 1
ATOM 1831 N N . LYS A 1 228 ? 11.786 -6.631 -2.306 1.00 88.56 228 LYS A N 1
ATOM 1832 C CA . LYS A 1 228 ? 11.131 -6.827 -1.013 1.00 88.56 228 LYS A CA 1
ATOM 1833 C C . LYS A 1 228 ? 9.629 -6.674 -1.174 1.00 88.56 228 LYS A C 1
ATOM 1835 O O . LYS A 1 228 ? 9.161 -5.779 -1.879 1.00 88.56 228 LYS A O 1
ATOM 1840 N N . MET A 1 229 ? 8.905 -7.550 -0.494 1.00 84.69 229 MET A N 1
ATOM 1841 C CA . MET A 1 229 ? 7.451 -7.582 -0.459 1.00 84.69 229 MET A CA 1
ATOM 1842 C C . MET A 1 229 ? 7.006 -7.481 0.995 1.00 84.69 229 MET A C 1
ATOM 1844 O O . MET A 1 229 ? 7.444 -8.279 1.823 1.00 84.69 229 MET A O 1
ATOM 1848 N N . GLU A 1 230 ? 6.150 -6.509 1.291 1.00 82.81 230 GLU A N 1
ATOM 1849 C CA . GLU A 1 230 ? 5.574 -6.277 2.617 1.00 82.81 230 GLU A CA 1
ATOM 1850 C C . GLU A 1 230 ? 4.070 -6.018 2.452 1.00 82.81 230 GLU A C 1
ATOM 1852 O O . GLU A 1 230 ? 3.646 -4.905 2.130 1.00 82.81 230 GLU A O 1
ATOM 1857 N N . GLY A 1 231 ? 3.265 -7.074 2.605 1.00 83.56 231 GLY A N 1
ATOM 1858 C CA . GLY A 1 231 ? 1.836 -7.050 2.288 1.00 83.56 231 GLY A CA 1
ATOM 1859 C C . GLY A 1 231 ? 1.590 -6.694 0.819 1.00 83.56 231 GLY A C 1
ATOM 1860 O O . GLY A 1 231 ? 2.142 -7.314 -0.090 1.00 83.56 231 GLY A O 1
ATOM 1861 N N . ASP A 1 232 ? 0.806 -5.640 0.587 1.00 86.00 232 ASP A N 1
ATOM 1862 C CA . ASP A 1 232 ? 0.527 -5.069 -0.736 1.00 86.00 232 ASP A CA 1
ATOM 1863 C C . ASP A 1 232 ? 1.654 -4.169 -1.276 1.00 86.00 232 ASP A C 1
ATOM 1865 O O . ASP A 1 232 ? 1.527 -3.592 -2.357 1.00 86.00 232 ASP A O 1
ATOM 1869 N N . SER A 1 233 ? 2.747 -4.009 -0.530 1.00 88.56 233 SER A N 1
ATOM 1870 C CA . SER A 1 233 ? 3.851 -3.124 -0.895 1.00 88.56 233 SER A CA 1
ATOM 1871 C C . SER A 1 233 ? 4.968 -3.903 -1.570 1.00 88.56 233 SER A C 1
ATOM 1873 O O . SER A 1 233 ? 5.405 -4.943 -1.080 1.00 88.56 233 SER A O 1
ATOM 1875 N N . ILE A 1 234 ? 5.480 -3.347 -2.663 1.00 92.19 234 ILE A N 1
ATOM 1876 C CA . ILE A 1 234 ? 6.664 -3.836 -3.364 1.00 92.19 234 ILE A CA 1
ATOM 1877 C C . ILE A 1 234 ? 7.738 -2.752 -3.337 1.00 92.19 234 ILE A C 1
ATOM 1879 O O . ILE A 1 234 ? 7.459 -1.574 -3.549 1.00 92.19 234 ILE A O 1
ATOM 1883 N N . SER A 1 235 ? 8.985 -3.133 -3.095 1.00 92.81 235 SER A N 1
ATOM 1884 C CA . SER A 1 235 ? 10.129 -2.253 -3.326 1.00 92.81 235 SER A CA 1
ATOM 1885 C C . SER A 1 235 ? 11.263 -3.024 -3.969 1.00 92.81 235 SER A C 1
ATOM 1887 O O . SER A 1 235 ? 11.439 -4.217 -3.717 1.00 92.81 235 SER A O 1
ATOM 1889 N N . PHE A 1 236 ? 12.010 -2.358 -4.840 1.00 93.69 236 PHE A N 1
ATOM 1890 C CA . PHE A 1 236 ? 13.159 -2.967 -5.488 1.00 93.69 236 PHE A CA 1
ATOM 1891 C C . PHE A 1 236 ? 14.155 -1.933 -6.001 1.00 93.69 236 PHE A C 1
ATOM 1893 O O . PHE A 1 236 ? 13.816 -0.779 -6.263 1.00 93.69 236 PHE A O 1
ATOM 1900 N N . GLY A 1 237 ? 15.401 -2.373 -6.160 1.00 92.56 237 GLY A N 1
ATOM 1901 C CA . GLY A 1 237 ? 16.442 -1.629 -6.853 1.00 92.56 237 GLY A CA 1
ATOM 1902 C C . GLY A 1 237 ? 16.770 -2.246 -8.209 1.00 92.56 237 GLY A C 1
ATOM 1903 O O . GLY A 1 237 ? 16.734 -3.466 -8.371 1.00 92.56 237 GLY A O 1
ATOM 1904 N N . LEU A 1 238 ? 17.136 -1.393 -9.160 1.00 94.31 238 LEU A N 1
ATOM 1905 C CA . LEU A 1 238 ? 17.801 -1.776 -10.398 1.00 94.31 238 LEU A CA 1
ATOM 1906 C C . LEU A 1 238 ? 19.245 -1.299 -10.373 1.00 94.31 238 LEU A C 1
ATOM 1908 O O . LEU A 1 238 ? 19.538 -0.200 -9.894 1.00 94.31 238 LEU A O 1
ATOM 1912 N N . LYS A 1 239 ? 20.123 -2.115 -10.950 1.00 92.31 239 LYS A N 1
ATOM 1913 C CA . LYS A 1 239 ? 21.496 -1.760 -11.281 1.00 92.31 239 LYS A CA 1
ATOM 1914 C C . LYS A 1 239 ? 21.721 -2.042 -12.761 1.00 92.31 239 LYS A C 1
ATOM 1916 O O . LYS A 1 239 ? 21.409 -3.132 -13.233 1.00 92.31 239 LYS A O 1
ATOM 1921 N N . VAL A 1 240 ? 22.236 -1.055 -13.481 1.00 92.38 240 VAL A N 1
ATOM 1922 C CA . VAL A 1 240 ? 22.425 -1.104 -14.936 1.00 92.38 240 VAL A CA 1
ATOM 1923 C C . VAL A 1 240 ? 23.855 -0.727 -15.312 1.00 92.38 240 VAL A C 1
ATOM 1925 O O . VAL A 1 240 ? 24.615 -0.212 -14.490 1.00 92.38 240 VAL A O 1
ATOM 1928 N N . SER A 1 241 ? 24.222 -1.002 -16.559 1.00 93.44 241 SER A N 1
ATOM 1929 C CA . SER A 1 241 ? 25.461 -0.556 -17.196 1.00 93.44 241 SER A CA 1
ATOM 1930 C C . SER A 1 241 ? 25.177 -0.156 -18.638 1.00 93.44 241 SER A C 1
ATOM 1932 O O . SER A 1 241 ? 24.265 -0.705 -19.249 1.00 93.44 241 SER A O 1
ATOM 1934 N N . ASP A 1 242 ? 25.982 0.732 -19.218 1.00 91.12 242 ASP A N 1
ATOM 1935 C CA . ASP A 1 242 ? 25.771 1.205 -20.598 1.00 91.12 242 ASP A CA 1
ATOM 1936 C C . ASP A 1 242 ? 25.643 0.058 -21.621 1.00 91.12 242 ASP A C 1
ATOM 1938 O O . ASP A 1 242 ? 24.860 0.127 -22.563 1.00 91.12 242 ASP A O 1
ATOM 1942 N N . SER A 1 243 ? 26.340 -1.058 -21.389 1.00 92.44 243 SER A N 1
ATOM 1943 C CA . SER A 1 243 ? 26.337 -2.238 -22.263 1.00 92.44 243 SER A CA 1
ATOM 1944 C C . SER A 1 243 ? 25.002 -2.983 -22.387 1.00 92.44 243 SER A C 1
ATOM 1946 O O . SER A 1 243 ? 24.900 -3.866 -23.237 1.00 92.44 243 SER A O 1
ATOM 1948 N N . ILE A 1 244 ? 24.009 -2.697 -21.536 1.00 93.06 244 ILE A N 1
ATOM 1949 C CA . ILE A 1 244 ? 22.699 -3.370 -21.579 1.00 93.06 244 ILE A CA 1
ATOM 1950 C C . ILE A 1 244 ? 21.608 -2.529 -22.252 1.00 93.06 244 ILE A C 1
ATOM 1952 O O . ILE A 1 244 ? 20.449 -2.949 -22.254 1.00 93.06 244 ILE A O 1
ATOM 1956 N N . PHE A 1 245 ? 21.965 -1.362 -22.791 1.00 95.88 245 PHE A N 1
ATOM 1957 C CA . PHE A 1 245 ? 21.049 -0.484 -23.507 1.00 95.88 245 PHE A CA 1
ATOM 1958 C C . PHE A 1 245 ? 21.146 -0.684 -25.017 1.00 95.88 245 PHE A C 1
ATOM 1960 O O . PHE A 1 245 ? 22.227 -0.855 -25.583 1.00 95.88 245 PHE A O 1
ATOM 1967 N N . TYR A 1 246 ? 19.994 -0.621 -25.674 1.00 95.62 246 TYR A N 1
ATOM 1968 C CA . TYR A 1 246 ? 19.851 -0.887 -27.097 1.00 95.62 246 TYR A CA 1
ATOM 1969 C C . TYR A 1 246 ? 18.941 0.142 -27.770 1.00 95.62 246 TYR A C 1
ATOM 1971 O O . TYR A 1 246 ? 18.127 0.779 -27.107 1.00 95.62 246 TYR A O 1
ATOM 1979 N N . LYS A 1 247 ? 19.079 0.331 -29.085 1.00 94.38 247 LYS A N 1
ATOM 1980 C CA . LYS A 1 247 ? 18.368 1.396 -29.818 1.00 94.38 247 LYS A CA 1
ATOM 1981 C C . LYS A 1 247 ? 16.882 1.117 -30.043 1.00 94.38 247 LYS A C 1
ATOM 1983 O O . LYS A 1 247 ? 16.125 2.058 -30.257 1.00 94.38 247 LYS A O 1
ATOM 1988 N N . GLN A 1 248 ? 16.463 -0.148 -30.035 1.00 92.75 248 GLN A N 1
ATOM 1989 C CA . GLN A 1 248 ? 15.065 -0.542 -30.238 1.00 92.75 248 GLN A CA 1
ATOM 1990 C C . GLN A 1 248 ? 14.429 -1.104 -28.959 1.00 92.75 248 GLN A C 1
ATOM 1992 O O . GLN A 1 248 ? 15.155 -1.654 -28.125 1.00 92.75 248 GLN A O 1
ATOM 1997 N N . PRO A 1 249 ? 13.089 -1.036 -28.818 1.00 91.94 249 PRO A N 1
ATOM 1998 C CA . PRO A 1 249 ? 12.378 -1.550 -27.653 1.00 91.94 249 PRO A CA 1
ATOM 1999 C C . PRO A 1 249 ? 12.717 -2.999 -27.311 1.00 91.94 249 PRO A C 1
ATOM 2001 O O . PRO A 1 249 ? 12.702 -3.885 -28.166 1.00 91.94 249 PRO A O 1
ATOM 2004 N N . ILE A 1 250 ? 12.966 -3.243 -26.025 1.00 90.62 250 ILE A N 1
ATOM 2005 C CA . ILE A 1 250 ? 13.115 -4.586 -25.464 1.00 90.62 250 ILE A CA 1
ATOM 2006 C C . ILE A 1 250 ? 11.873 -4.880 -24.646 1.00 90.62 250 ILE A C 1
ATOM 2008 O O . ILE A 1 250 ? 11.561 -4.167 -23.696 1.00 90.62 250 ILE A O 1
ATOM 2012 N N . THR A 1 251 ? 11.174 -5.951 -25.000 1.00 91.06 251 THR A N 1
ATOM 2013 C CA . THR A 1 251 ? 9.909 -6.325 -24.370 1.00 91.06 251 THR A CA 1
ATOM 2014 C C . THR A 1 251 ? 9.863 -7.825 -24.091 1.00 91.06 251 THR A C 1
ATOM 2016 O O . THR A 1 251 ? 10.451 -8.613 -24.836 1.00 91.06 251 THR A O 1
ATOM 2019 N N . PRO A 1 252 ? 9.170 -8.260 -23.025 1.00 89.75 252 PRO A N 1
ATOM 2020 C CA . PRO A 1 252 ? 8.895 -9.675 -22.795 1.00 89.75 252 PRO A CA 1
ATOM 2021 C C . PRO A 1 252 ? 7.875 -10.276 -23.781 1.00 89.75 252 PRO A C 1
ATOM 2023 O O . PRO A 1 252 ? 7.697 -11.492 -23.772 1.00 89.75 252 PRO A O 1
ATOM 2026 N N . MET A 1 253 ? 7.196 -9.464 -24.603 1.00 85.81 253 MET A N 1
ATOM 2027 C CA . MET A 1 253 ? 6.083 -9.912 -25.455 1.00 85.81 253 MET A CA 1
ATOM 2028 C C . MET A 1 253 ? 6.530 -10.547 -26.779 1.00 85.81 253 MET A C 1
ATOM 2030 O O . MET A 1 253 ? 5.856 -11.433 -27.297 1.00 85.81 253 MET A O 1
ATOM 2034 N N . TYR A 1 254 ? 7.660 -10.113 -27.332 1.00 81.44 254 TYR A N 1
ATOM 2035 C CA . TYR A 1 254 ? 8.232 -10.653 -28.563 1.00 81.44 254 TYR A CA 1
ATOM 2036 C C . TYR A 1 254 ? 9.750 -10.483 -28.553 1.00 81.44 254 TYR A C 1
ATOM 2038 O O . TYR A 1 254 ? 10.288 -9.581 -27.916 1.00 81.44 254 TYR A O 1
ATOM 2046 N N . GLN A 1 255 ? 10.453 -11.364 -29.262 1.00 72.12 255 GLN A N 1
ATOM 2047 C CA . GLN A 1 255 ? 11.902 -11.271 -29.409 1.00 72.12 255 GLN A CA 1
ATOM 2048 C C . GLN A 1 255 ? 12.252 -10.499 -30.677 1.00 72.12 255 GLN A C 1
ATOM 2050 O O . GLN A 1 255 ? 11.737 -10.799 -31.752 1.00 72.12 255 GLN A O 1
ATOM 2055 N N . VAL A 1 256 ? 13.157 -9.533 -30.547 1.00 74.81 256 VAL A N 1
ATOM 2056 C CA . VAL A 1 256 ? 13.794 -8.869 -31.687 1.00 74.81 256 VAL A CA 1
ATOM 2057 C C . VAL A 1 256 ? 15.101 -9.609 -31.971 1.00 74.81 256 VAL A C 1
ATOM 2059 O O . VAL A 1 256 ? 15.893 -9.825 -31.055 1.00 74.81 256 VAL A O 1
ATOM 2062 N N . SER A 1 257 ? 15.303 -10.060 -33.212 1.00 69.38 257 SER A N 1
ATOM 2063 C CA . SER A 1 257 ? 16.438 -10.919 -33.585 1.00 69.38 257 SER A CA 1
ATOM 2064 C C . SER A 1 257 ? 17.783 -10.193 -33.573 1.00 69.38 257 SER A C 1
ATOM 2066 O O . SER A 1 257 ? 18.806 -10.817 -33.309 1.00 69.38 257 SER A O 1
ATOM 2068 N N . GLU A 1 258 ? 17.783 -8.888 -33.843 1.00 84.56 258 GLU A N 1
ATOM 2069 C CA . GLU A 1 258 ? 18.968 -8.033 -33.841 1.00 84.56 258 GLU A CA 1
ATOM 2070 C C . GLU A 1 258 ? 18.590 -6.666 -33.268 1.00 84.56 258 GLU A C 1
ATOM 2072 O O . GLU A 1 258 ? 17.597 -6.074 -33.683 1.00 84.56 258 GLU A O 1
ATOM 2077 N N . ASN A 1 259 ? 19.362 -6.170 -32.302 1.00 89.88 259 ASN A N 1
ATOM 2078 C CA . ASN A 1 259 ? 19.174 -4.841 -31.734 1.00 89.88 259 ASN A CA 1
ATOM 2079 C C . ASN A 1 259 ? 20.547 -4.204 -31.521 1.00 89.88 259 ASN A C 1
ATOM 2081 O O . ASN A 1 259 ? 21.422 -4.799 -30.889 1.00 89.88 259 ASN A O 1
ATOM 2085 N N . GLU A 1 260 ? 20.757 -3.025 -32.096 1.00 94.50 260 GLU A N 1
ATOM 2086 C CA . GLU A 1 260 ? 22.040 -2.333 -32.002 1.00 94.50 260 GLU A CA 1
ATOM 2087 C C . GLU A 1 260 ? 22.260 -1.780 -30.586 1.00 94.50 260 GLU A C 1
ATOM 2089 O O . GLU A 1 260 ? 21.307 -1.271 -29.984 1.00 94.50 260 GLU A O 1
ATOM 2094 N N . PRO A 1 261 ? 23.501 -1.805 -30.063 1.00 95.44 261 PRO A N 1
ATOM 2095 C CA . PRO A 1 261 ? 23.837 -1.119 -28.821 1.00 95.44 261 PRO A CA 1
ATOM 2096 C C . PRO A 1 261 ? 23.490 0.370 -28.892 1.00 95.44 261 PRO A C 1
ATOM 2098 O O . PRO A 1 261 ? 23.711 1.026 -29.915 1.00 95.44 261 PRO A O 1
ATOM 2101 N N . TRP A 1 262 ? 22.963 0.904 -27.795 1.00 95.69 262 TRP A N 1
ATOM 2102 C CA . TRP A 1 262 ? 22.735 2.334 -27.629 1.00 95.69 262 TRP A CA 1
ATOM 2103 C C . TRP A 1 262 ? 23.982 2.981 -27.021 1.00 95.69 262 TRP A C 1
ATOM 2105 O O . TRP A 1 262 ? 2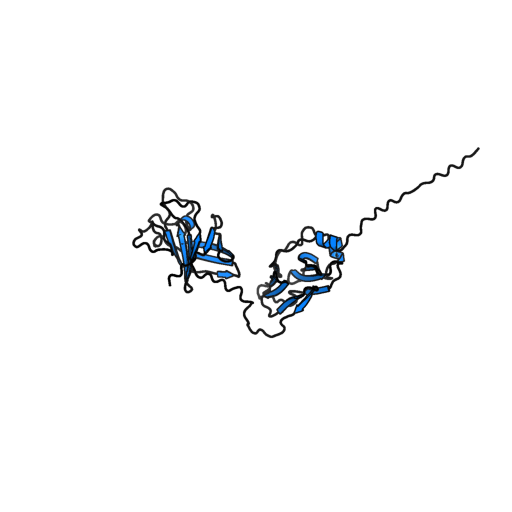4.428 2.601 -25.943 1.00 95.69 262 TRP A O 1
ATOM 2115 N N . ASP A 1 263 ? 24.568 3.937 -27.734 1.00 92.25 263 ASP A N 1
ATOM 2116 C CA . ASP A 1 263 ? 25.927 4.448 -27.524 1.00 92.25 263 ASP A CA 1
ATOM 2117 C C . ASP A 1 263 ? 25.985 5.837 -26.865 1.00 92.25 263 ASP A C 1
ATOM 2119 O O . ASP A 1 263 ? 27.034 6.480 -26.859 1.00 92.25 263 ASP A O 1
ATOM 2123 N N . VAL A 1 264 ? 24.873 6.296 -26.284 1.00 93.06 264 VAL A N 1
ATOM 2124 C CA . VAL A 1 264 ? 24.797 7.578 -25.560 1.00 93.06 264 VAL A CA 1
ATOM 2125 C C . VAL A 1 264 ? 25.282 7.434 -24.110 1.00 93.06 264 VAL A C 1
ATOM 2127 O O . VAL A 1 264 ? 26.002 8.301 -23.616 1.00 93.06 264 VAL A O 1
ATOM 2130 N N . GLY A 1 265 ? 24.935 6.318 -23.457 1.00 90.50 265 GLY A N 1
ATOM 2131 C CA . GLY A 1 265 ? 25.243 6.042 -22.048 1.00 90.50 265 GLY A CA 1
ATOM 2132 C C . GLY A 1 265 ? 24.269 6.702 -21.065 1.00 90.50 265 GLY A C 1
ATOM 2133 O O . GLY A 1 265 ? 23.490 7.582 -21.432 1.00 90.50 265 GLY A O 1
ATOM 2134 N N . VAL A 1 266 ? 24.288 6.253 -19.806 1.00 92.31 266 VAL A N 1
ATOM 2135 C CA . VAL A 1 266 ? 23.427 6.790 -18.735 1.00 92.31 266 VAL A CA 1
ATOM 2136 C C . VAL A 1 266 ? 24.217 7.544 -17.671 1.00 92.31 266 VAL A C 1
ATOM 2138 O O . VAL A 1 266 ? 25.364 7.224 -17.352 1.00 92.31 266 VAL A O 1
ATOM 2141 N N . ARG A 1 267 ? 23.583 8.549 -17.058 1.00 89.38 267 ARG A N 1
ATOM 2142 C CA . ARG A 1 267 ? 24.211 9.353 -16.003 1.00 89.38 267 ARG A CA 1
ATOM 2143 C C . ARG A 1 267 ? 24.282 8.611 -14.672 1.00 89.38 267 ARG A C 1
ATOM 2145 O O . ARG A 1 267 ? 25.291 8.688 -13.967 1.00 89.38 267 ARG A O 1
ATOM 2152 N N . TYR A 1 268 ? 23.219 7.894 -14.322 1.00 91.62 268 TYR A N 1
ATOM 2153 C CA . TYR A 1 268 ? 23.138 7.094 -13.103 1.00 91.62 268 TYR A CA 1
ATOM 2154 C C . TYR A 1 268 ? 23.070 5.610 -13.451 1.00 91.62 268 TYR A C 1
ATOM 2156 O O . TYR A 1 268 ? 22.576 5.221 -14.493 1.00 91.62 268 TYR A O 1
ATOM 2164 N N . HIS A 1 269 ? 23.576 4.756 -12.569 1.00 91.06 269 HIS A N 1
ATOM 2165 C CA . HIS A 1 269 ? 23.635 3.309 -12.819 1.00 91.06 269 HIS A CA 1
ATOM 2166 C C . HIS A 1 269 ? 22.758 2.510 -11.855 1.00 91.06 269 HIS A C 1
ATOM 2168 O O . HIS A 1 269 ? 22.752 1.280 -11.871 1.00 91.06 269 HIS A O 1
ATOM 2174 N N . THR A 1 270 ? 22.035 3.202 -10.980 1.00 92.31 270 THR A N 1
ATOM 2175 C CA . THR A 1 270 ? 21.192 2.594 -9.958 1.00 92.31 270 THR A CA 1
ATOM 2176 C C . THR A 1 270 ? 19.910 3.377 -9.811 1.00 92.31 270 THR A C 1
ATOM 2178 O O . THR A 1 270 ? 19.934 4.607 -9.857 1.00 92.31 270 THR A O 1
ATOM 2181 N N . ARG A 1 271 ? 18.810 2.669 -9.563 1.00 92.44 271 ARG A N 1
ATOM 2182 C CA . ARG A 1 271 ? 17.504 3.291 -9.381 1.00 92.44 271 ARG A CA 1
ATOM 2183 C C . ARG A 1 271 ? 16.654 2.508 -8.393 1.00 92.44 271 ARG A C 1
ATOM 2185 O O . ARG A 1 271 ? 16.638 1.282 -8.446 1.00 92.44 271 ARG A O 1
ATOM 2192 N N . ALA A 1 272 ? 15.969 3.215 -7.500 1.00 92.50 272 ALA A N 1
ATOM 2193 C CA . ALA A 1 272 ? 15.067 2.624 -6.520 1.00 92.50 272 ALA A CA 1
ATOM 2194 C C . ALA A 1 272 ? 13.606 2.852 -6.918 1.00 92.50 272 ALA A C 1
ATOM 2196 O O . ALA A 1 272 ? 13.238 3.917 -7.424 1.00 92.50 272 ALA A O 1
ATOM 2197 N N . TYR A 1 273 ? 12.786 1.842 -6.661 1.00 94.75 273 TYR A N 1
ATOM 2198 C CA . TYR A 1 273 ? 11.362 1.826 -6.951 1.00 94.75 273 TYR A CA 1
ATOM 2199 C C . TYR A 1 273 ? 10.604 1.355 -5.718 1.00 94.75 273 TYR A C 1
ATOM 2201 O O . TYR A 1 273 ? 11.027 0.433 -5.014 1.00 94.75 273 TYR A O 1
ATOM 2209 N N . THR A 1 274 ? 9.457 1.972 -5.484 1.00 92.69 274 THR A N 1
ATOM 2210 C CA . THR A 1 274 ? 8.480 1.537 -4.487 1.00 92.69 274 THR A CA 1
ATOM 2211 C C . THR A 1 274 ? 7.123 1.446 -5.154 1.00 92.69 274 THR A C 1
ATOM 2213 O O . THR A 1 274 ? 6.883 2.077 -6.179 1.00 92.69 274 THR A O 1
ATOM 2216 N N . GLY A 1 275 ? 6.217 0.646 -4.615 1.00 90.88 275 GLY A N 1
ATOM 2217 C CA . GLY A 1 275 ? 4.910 0.519 -5.218 1.00 90.88 275 GLY A CA 1
ATOM 2218 C C . GLY A 1 275 ? 3.894 -0.225 -4.386 1.00 90.88 275 GLY A C 1
ATOM 2219 O O . GLY A 1 275 ? 4.203 -0.784 -3.333 1.00 90.88 275 GLY A O 1
ATOM 2220 N N . LYS A 1 276 ? 2.666 -0.208 -4.896 1.00 90.00 276 LYS A N 1
ATOM 2221 C CA . LYS A 1 276 ? 1.487 -0.830 -4.299 1.00 90.00 276 LYS A CA 1
ATOM 2222 C C . LYS A 1 276 ? 0.818 -1.763 -5.292 1.00 90.00 276 LYS A C 1
ATOM 2224 O O . LYS A 1 276 ? 0.650 -1.412 -6.459 1.00 90.00 276 LYS A O 1
ATOM 2229 N N . ILE A 1 277 ? 0.420 -2.934 -4.819 1.00 88.94 277 ILE A N 1
ATOM 2230 C CA . ILE A 1 277 ? -0.223 -3.971 -5.617 1.00 88.94 277 ILE A CA 1
ATOM 2231 C C . ILE A 1 277 ? -1.713 -3.982 -5.295 1.00 88.94 277 ILE A C 1
ATOM 2233 O O . ILE A 1 277 ? -2.117 -4.078 -4.141 1.00 88.94 277 ILE A O 1
ATOM 2237 N N . LYS A 1 278 ? -2.540 -3.899 -6.335 1.00 86.75 278 LYS A N 1
ATOM 2238 C CA . LYS A 1 278 ? -3.998 -3.921 -6.236 1.00 86.75 278 LYS A CA 1
ATOM 2239 C C . LYS A 1 278 ? -4.565 -4.816 -7.334 1.00 86.75 278 LYS A C 1
ATOM 2241 O O . LYS A 1 278 ? -4.798 -4.365 -8.453 1.00 86.75 278 LYS A O 1
ATOM 2246 N N . GLY A 1 279 ? -4.779 -6.091 -7.010 1.00 86.19 279 GLY A N 1
ATOM 2247 C CA . GLY A 1 279 ? -5.237 -7.097 -7.973 1.00 86.19 279 GLY A CA 1
ATOM 2248 C C . GLY A 1 279 ? -4.252 -7.254 -9.136 1.00 86.19 279 GLY A C 1
ATOM 2249 O O . GLY A 1 279 ? -3.070 -7.508 -8.923 1.00 86.19 279 GLY A O 1
ATOM 2250 N N . ASP A 1 280 ? -4.730 -7.037 -10.361 1.00 91.12 280 ASP A N 1
ATOM 2251 C CA . ASP A 1 280 ? -3.936 -7.117 -11.597 1.00 91.12 280 ASP A CA 1
ATOM 2252 C C . ASP A 1 280 ? -3.123 -5.847 -11.887 1.00 91.12 280 ASP A C 1
ATOM 2254 O O . ASP A 1 280 ? -2.696 -5.609 -13.014 1.00 91.12 280 ASP A O 1
ATOM 2258 N N . THR A 1 281 ? -2.931 -4.982 -10.898 1.00 91.62 281 THR A N 1
ATOM 2259 C CA . THR A 1 281 ? -2.273 -3.692 -11.084 1.00 91.62 281 THR A CA 1
ATOM 2260 C C . THR A 1 281 ? -1.166 -3.487 -10.064 1.00 91.62 281 THR A C 1
ATOM 2262 O O . THR A 1 281 ? -1.346 -3.754 -8.878 1.00 91.62 281 THR A O 1
ATOM 2265 N N . ILE A 1 282 ? -0.029 -2.969 -10.525 1.00 93.94 282 ILE A N 1
ATOM 2266 C CA . ILE A 1 282 ? 1.091 -2.542 -9.691 1.00 93.94 282 ILE A CA 1
ATOM 2267 C C . ILE A 1 282 ? 1.346 -1.063 -9.976 1.00 93.94 282 ILE A C 1
ATOM 2269 O O . ILE A 1 282 ? 1.695 -0.682 -11.090 1.00 93.94 282 ILE A O 1
ATOM 2273 N N . ILE A 1 283 ? 1.158 -0.218 -8.969 1.00 92.38 283 ILE A N 1
ATOM 2274 C CA . ILE A 1 283 ? 1.440 1.216 -9.053 1.00 92.38 283 ILE A CA 1
ATOM 2275 C C . ILE A 1 283 ? 2.868 1.419 -8.567 1.00 92.38 283 ILE A C 1
ATOM 2277 O O . ILE A 1 283 ? 3.131 1.228 -7.383 1.00 92.38 283 ILE A O 1
ATOM 2281 N N . ILE A 1 284 ? 3.781 1.787 -9.461 1.00 95.38 284 ILE A N 1
ATOM 2282 C CA . ILE A 1 284 ? 5.196 1.998 -9.143 1.00 95.38 284 ILE A CA 1
ATOM 2283 C C . ILE A 1 284 ? 5.506 3.495 -9.109 1.00 95.38 284 ILE A C 1
ATOM 2285 O O . ILE A 1 284 ? 5.229 4.216 -10.063 1.00 95.38 284 ILE A O 1
ATOM 2289 N N . GLY A 1 285 ? 6.121 3.955 -8.025 1.00 89.31 285 GLY A N 1
ATOM 2290 C CA . GLY A 1 285 ? 6.702 5.282 -7.871 1.00 89.31 285 GLY A CA 1
ATOM 2291 C C . GLY A 1 285 ? 8.230 5.242 -7.890 1.00 89.31 285 GLY A C 1
ATOM 2292 O O . GLY A 1 285 ? 8.859 4.263 -7.477 1.00 89.31 285 GLY A O 1
ATOM 2293 N N . THR A 1 286 ? 8.830 6.327 -8.379 1.00 90.69 286 THR A N 1
ATOM 2294 C CA . THR A 1 286 ? 10.280 6.536 -8.374 1.00 90.69 286 THR A CA 1
ATOM 2295 C C . THR A 1 286 ? 10.614 8.031 -8.513 1.00 90.69 286 THR A C 1
ATOM 2297 O O . THR A 1 286 ? 9.849 8.788 -9.107 1.00 90.69 286 THR A O 1
ATOM 2300 N N . ASP A 1 287 ? 11.749 8.473 -7.971 1.00 83.62 287 ASP A N 1
ATOM 2301 C CA . ASP A 1 287 ? 12.074 9.899 -7.787 1.00 83.62 287 ASP A CA 1
ATOM 2302 C C . ASP A 1 287 ? 12.157 10.721 -9.088 1.00 83.62 287 ASP A C 1
ATOM 2304 O O . ASP A 1 287 ? 13.005 10.491 -9.943 1.00 83.62 287 ASP A O 1
ATOM 2308 N N . GLY A 1 288 ? 11.326 11.750 -9.239 1.00 82.56 288 GLY A N 1
ATOM 2309 C CA . GLY A 1 288 ? 11.347 12.608 -10.434 1.00 82.56 288 GLY A CA 1
ATOM 2310 C C . GLY A 1 288 ? 10.449 12.133 -11.579 1.00 82.56 288 GLY A C 1
ATOM 2311 O O . GLY A 1 288 ? 10.408 12.785 -12.617 1.00 82.56 288 GLY A O 1
ATOM 2312 N N . PHE A 1 289 ? 9.671 11.065 -11.374 1.00 84.56 289 PHE A N 1
ATOM 2313 C CA . PHE A 1 289 ? 8.607 10.650 -12.289 1.00 84.56 289 PHE A CA 1
ATOM 2314 C C . PHE A 1 289 ? 7.263 10.566 -11.565 1.00 84.56 289 PHE A C 1
ATOM 2316 O O . PHE A 1 289 ? 7.195 10.338 -10.355 1.00 84.56 289 PHE A O 1
ATOM 2323 N N . GLY A 1 290 ? 6.179 10.742 -12.323 1.00 83.75 290 GLY A N 1
ATOM 2324 C CA . GLY A 1 290 ? 4.839 10.405 -11.849 1.00 83.75 290 GLY A CA 1
ATOM 2325 C C . GLY A 1 290 ? 4.689 8.897 -11.594 1.00 83.75 290 GLY A C 1
ATOM 2326 O O . GLY A 1 290 ? 5.503 8.101 -12.073 1.00 83.75 290 GLY A O 1
ATOM 2327 N N . PRO A 1 291 ? 3.658 8.483 -10.837 1.00 90.12 291 PRO A N 1
ATOM 2328 C CA . PRO A 1 291 ? 3.387 7.070 -10.609 1.00 90.12 291 PRO A CA 1
ATOM 2329 C C . PRO A 1 291 ? 3.040 6.366 -11.927 1.00 90.12 291 PRO A C 1
ATOM 2331 O O . PRO A 1 291 ? 2.224 6.855 -12.705 1.00 90.12 291 PRO A O 1
ATOM 2334 N N . ARG A 1 292 ? 3.629 5.191 -12.145 1.00 94.25 292 ARG A N 1
ATOM 2335 C CA . ARG A 1 292 ? 3.411 4.347 -13.322 1.00 94.25 292 ARG A CA 1
ATOM 2336 C C . ARG A 1 292 ? 2.458 3.214 -12.985 1.00 94.25 292 ARG A C 1
ATOM 2338 O O . ARG A 1 292 ? 2.659 2.496 -12.003 1.00 94.25 292 ARG A O 1
ATOM 2345 N N . LEU A 1 293 ? 1.428 3.053 -13.807 1.00 94.44 293 LEU A N 1
ATOM 2346 C CA . LEU A 1 293 ? 0.391 2.046 -13.625 1.00 94.44 293 LEU A CA 1
ATOM 2347 C C . LEU A 1 293 ? 0.702 0.810 -14.474 1.00 94.44 293 LEU A C 1
ATOM 2349 O O . LEU A 1 293 ? 0.430 0.796 -15.669 1.00 94.44 293 LEU A O 1
ATOM 2353 N N . PHE A 1 294 ? 1.266 -0.228 -13.860 1.00 96.62 294 PHE A N 1
ATOM 2354 C CA . PHE A 1 294 ? 1.561 -1.489 -14.534 1.00 96.62 294 PHE A CA 1
ATOM 2355 C C . PHE A 1 294 ? 0.362 -2.433 -14.434 1.00 96.62 294 PHE A C 1
ATOM 2357 O O . PHE A 1 294 ? -0.010 -2.842 -13.335 1.00 96.62 294 PHE A O 1
ATOM 2364 N N . ILE A 1 295 ? -0.231 -2.811 -15.564 1.00 95.06 295 ILE A N 1
ATOM 2365 C CA . ILE A 1 295 ? -1.416 -3.678 -15.628 1.00 95.06 295 ILE A CA 1
ATOM 2366 C C . ILE A 1 295 ? -1.015 -5.061 -16.144 1.00 95.06 295 ILE A C 1
ATOM 2368 O O . ILE A 1 295 ? -0.309 -5.179 -17.148 1.00 95.06 295 ILE A O 1
ATOM 2372 N N . LYS A 1 296 ? -1.475 -6.118 -15.467 1.00 94.81 296 LYS A N 1
ATOM 2373 C CA . LYS A 1 296 ? -1.207 -7.513 -15.827 1.00 94.81 296 LYS A CA 1
ATOM 2374 C C . LYS A 1 296 ? -1.756 -7.809 -17.220 1.00 94.81 296 LYS A C 1
ATOM 2376 O O . LYS A 1 296 ? -2.942 -7.625 -17.497 1.00 94.81 296 LYS A O 1
ATOM 2381 N N . LYS A 1 297 ? -0.896 -8.301 -18.105 1.00 93.38 297 LYS A N 1
ATOM 2382 C CA . LYS A 1 297 ? -1.289 -8.756 -19.435 1.00 93.38 297 LYS A CA 1
ATOM 2383 C C . LYS A 1 297 ? -1.842 -10.166 -19.333 1.00 93.38 297 LYS A C 1
ATOM 2385 O O . LYS A 1 297 ? -1.257 -11.038 -18.688 1.00 93.38 297 LYS A O 1
ATOM 2390 N N . LYS A 1 298 ? -2.974 -10.390 -19.999 1.00 82.25 298 LYS A N 1
ATOM 2391 C CA . LYS A 1 298 ? -3.501 -11.737 -20.201 1.00 82.25 298 LYS A CA 1
ATOM 2392 C C . LYS A 1 298 ? -2.469 -12.511 -21.010 1.00 82.25 298 LYS A C 1
ATOM 2394 O O . LYS A 1 298 ? -2.052 -12.064 -22.073 1.00 82.25 298 LYS A O 1
ATOM 2399 N N . THR A 1 299 ? -2.016 -13.630 -20.467 1.00 61.78 299 THR A N 1
ATOM 2400 C CA . THR A 1 299 ? -1.265 -14.605 -21.247 1.00 61.78 299 THR A CA 1
ATOM 2401 C C . THR A 1 299 ? -2.296 -15.338 -22.087 1.00 61.78 299 THR A C 1
ATOM 2403 O O . THR A 1 299 ? -3.187 -15.974 -21.528 1.00 61.78 299 THR A O 1
ATOM 2406 N N . ASP A 1 300 ? -2.218 -15.214 -23.409 1.00 45.59 300 ASP A N 1
ATOM 2407 C CA . ASP A 1 300 ? -2.983 -16.099 -24.276 1.00 45.59 300 ASP A CA 1
ATOM 2408 C C . ASP A 1 300 ? -2.455 -17.515 -24.032 1.00 45.59 300 ASP A C 1
ATOM 2410 O O . ASP A 1 300 ? -1.305 -17.839 -24.341 1.00 45.59 300 ASP A O 1
ATOM 2414 N N . SER A 1 301 ? -3.275 -18.341 -23.386 1.00 32.12 301 SER A N 1
ATOM 2415 C CA . SER A 1 301 ? -3.073 -19.780 -23.316 1.00 32.12 301 SER A CA 1
ATOM 2416 C C . SER A 1 301 ? -3.240 -20.327 -24.731 1.00 32.12 301 SER A C 1
ATOM 2418 O O . SER A 1 301 ? -4.347 -20.664 -25.146 1.00 32.12 301 SER A O 1
ATOM 2420 N N . ASN A 1 302 ? -2.152 -20.350 -25.496 1.00 29.81 302 ASN A N 1
ATOM 2421 C CA . ASN A 1 302 ? -2.062 -21.253 -26.631 1.00 29.81 302 ASN A CA 1
ATOM 2422 C C . ASN A 1 302 ? -1.873 -22.659 -26.053 1.00 29.81 302 ASN A C 1
ATOM 2424 O O . ASN A 1 302 ? -0.770 -23.002 -25.621 1.00 29.81 302 ASN A O 1
ATOM 2428 N N . ASP A 1 303 ? -2.983 -23.397 -25.983 1.00 31.72 303 ASP A N 1
ATOM 2429 C CA . ASP A 1 303 ? -3.002 -24.864 -25.960 1.00 31.72 303 ASP A CA 1
ATOM 2430 C C . ASP A 1 303 ? -2.264 -25.443 -27.184 1.00 31.72 303 ASP A C 1
ATOM 2432 O O . ASP A 1 303 ? -2.363 -24.843 -28.285 1.00 31.72 303 ASP A O 1
#

Radius of gyration: 29.96 Å; chains: 1; bounding box: 80×85×83 Å

Sequence (303 aa):
MKNLLILLLSLSFFSCSQEKKGFSDYLKSLETLELPVKLDLNSKRESSKNFDPSLFETYKHVESDAPYGIAYKNEKTVGIIEYTVTDKGIAPFLMTFDHQGNKLDSLDILKDSGFDEQGQTTESVILDDHLKLLVTGASKSWQIQENGLIEQIDKSHPKITQAPVEPKIELSGVYEYEYEHNTENLIENHYLAFKDGNAFYYGTSDDFDDMRQGYYPGFFKAPIETMKMEGDSISFGLKVSDSIFYKQPITPMYQVSENEPWDVGVRYHTRAYTGKIKGDTIIIGTDGFGPRLFIKKKTDSND

Foldseek 3Di:
DDDDDDDPPPPPPPPVPPPPDFVVNQQVQFDEDDPFDKFFQPDPDDARPRGDVVVCVVQPDPQFPGWNGFDDDDPFKTWTWTWHQDPLGIFIKIWMAGSRSHTDDIDRQCPPFDADPVSGTPWMWTQGPQRKIDIPPDQWIWHQDPNRDIDTPDDDDDPPPDDVCLVVQCPAAKWKFFDPPDDPVAGFIWMWHDDPNWIKIWGWLVLQAPDDDPDDTWIFIFTFDDWDDDRQKIKTKTFAWQQGTFDHGDDPPDDDPDTHRDDPIGPGGMFIWMWGHDRQWIFIDGPPDDTTIIGGDDDPPPD